Protein AF-A0A1V6FSZ4-F1 (afdb_monomer_lite)

pLDDT: mean 89.41, std 15.89, range [33.16, 98.75]

Foldseek 3Di:
DDPPDDPPPPPPDFDDADLAAEEQLVLLLLCQCQPPDDDPPDADCLLNVSSLVNLCSCLPPVRVHAAEELVCLRLVVLVVREDCDDPHGSSSVSNVSCVVCVVVDPPLSHFYWADDPLATPQQDDFPQCPPPDSSCRRRNSQQSRSDPVAGHEYEDEAQLVVVSCQVVCVVSRHHYDYSRVVNSPVVNCVVCVCSVVVVD

Structure (mmCIF, N/CA/C/O backbone):
data_AF-A0A1V6FSZ4-F1
#
_entry.id   AF-A0A1V6FSZ4-F1
#
loop_
_atom_site.group_PDB
_atom_site.id
_atom_site.type_symbol
_atom_site.label_atom_id
_atom_site.label_alt_id
_atom_site.label_comp_id
_atom_site.label_asym_id
_atom_site.label_entity_id
_atom_site.label_seq_id
_atom_site.pdbx_PDB_ins_code
_atom_site.Cartn_x
_atom_site.Cartn_y
_atom_site.Cartn_z
_atom_site.occupancy
_atom_site.B_iso_or_equiv
_atom_site.auth_seq_id
_atom_site.auth_comp_id
_atom_site.auth_asym_id
_atom_site.auth_atom_id
_atom_site.pdbx_PDB_model_num
ATOM 1 N N . MET A 1 1 ? 5.497 -31.155 -42.267 1.00 40.25 1 MET A N 1
ATOM 2 C CA . MET A 1 1 ? 5.547 -29.765 -41.754 1.00 40.25 1 MET A CA 1
ATOM 3 C C . MET A 1 1 ? 4.714 -29.666 -40.481 1.00 40.25 1 MET A C 1
ATOM 5 O O . MET A 1 1 ? 3.496 -29.589 -40.561 1.00 40.25 1 MET A O 1
ATOM 9 N N . LYS A 1 2 ? 5.342 -29.738 -39.302 1.00 36.97 2 LYS A N 1
ATOM 10 C CA . LYS A 1 2 ? 4.656 -29.518 -38.019 1.00 36.97 2 LYS A CA 1
ATOM 11 C C . LYS A 1 2 ? 4.624 -28.010 -37.760 1.00 36.97 2 LYS A C 1
ATOM 13 O O . LYS A 1 2 ? 5.666 -27.411 -37.520 1.00 36.97 2 LYS A O 1
ATOM 18 N N . ARG A 1 3 ? 3.448 -27.386 -37.867 1.00 38.88 3 ARG A N 1
ATOM 19 C CA . ARG A 1 3 ? 3.240 -26.007 -37.408 1.00 38.88 3 ARG A CA 1
ATOM 20 C C . ARG A 1 3 ? 3.209 -26.029 -35.880 1.00 38.88 3 ARG A C 1
ATOM 22 O O . ARG A 1 3 ? 2.238 -26.508 -35.300 1.00 38.88 3 ARG A O 1
ATOM 29 N N . SER A 1 4 ? 4.272 -25.538 -35.244 1.00 37.91 4 SER A N 1
ATOM 30 C CA . SER A 1 4 ? 4.249 -25.192 -33.821 1.00 37.91 4 SER A CA 1
ATOM 31 C C . SER A 1 4 ? 3.140 -24.174 -33.586 1.00 37.91 4 SER A C 1
ATOM 33 O O . SER A 1 4 ? 3.166 -23.078 -34.150 1.00 37.91 4 SER A O 1
ATOM 35 N N . LYS A 1 5 ? 2.158 -24.539 -32.759 1.00 41.38 5 LYS A N 1
ATOM 36 C CA . LYS A 1 5 ? 1.226 -23.579 -32.174 1.00 41.38 5 LYS A CA 1
ATOM 37 C C . LYS A 1 5 ? 2.053 -22.647 -31.290 1.00 41.38 5 LYS A C 1
ATOM 39 O O . LYS A 1 5 ? 2.579 -23.073 -30.268 1.00 41.38 5 LYS A O 1
ATOM 44 N N . LYS A 1 6 ? 2.204 -21.393 -31.721 1.00 39.38 6 LYS A N 1
ATOM 45 C CA . LYS A 1 6 ? 2.629 -20.289 -30.857 1.00 39.38 6 LYS A CA 1
ATOM 46 C C . LYS A 1 6 ? 1.681 -20.291 -29.656 1.00 39.38 6 LYS A C 1
ATOM 48 O O . LYS A 1 6 ? 0.475 -20.139 -29.847 1.00 39.38 6 LYS A O 1
ATOM 53 N N . ALA A 1 7 ? 2.212 -20.506 -28.456 1.00 37.00 7 ALA A N 1
ATOM 54 C CA . ALA A 1 7 ? 1.502 -20.154 -27.239 1.00 37.00 7 ALA A CA 1
ATOM 55 C C . ALA A 1 7 ? 1.214 -18.652 -27.333 1.00 37.00 7 ALA A C 1
ATOM 57 O O . ALA A 1 7 ? 2.135 -17.841 -27.445 1.00 37.00 7 ALA A O 1
ATOM 58 N N . SER A 1 8 ? -0.065 -18.303 -27.422 1.00 34.94 8 SER A N 1
ATOM 59 C CA . SER A 1 8 ? -0.501 -16.921 -27.303 1.00 34.94 8 SER A CA 1
ATOM 60 C C . SER A 1 8 ? -0.183 -16.507 -25.875 1.00 34.94 8 SER A C 1
ATOM 62 O O . SER A 1 8 ? -0.772 -17.055 -24.947 1.00 34.94 8 SER A O 1
ATOM 64 N N . ALA A 1 9 ? 0.780 -15.602 -25.700 1.00 43.84 9 ALA A N 1
ATOM 65 C CA . ALA A 1 9 ? 0.941 -14.887 -24.447 1.00 43.84 9 ALA A CA 1
ATOM 66 C C . ALA A 1 9 ? -0.401 -14.202 -24.176 1.00 43.84 9 ALA A C 1
ATOM 68 O O . ALA A 1 9 ? -0.821 -13.328 -24.935 1.00 43.84 9 ALA A O 1
ATOM 69 N N . ASN A 1 10 ? -1.128 -14.695 -23.178 1.00 40.56 10 ASN A N 1
ATOM 70 C CA . ASN A 1 10 ? -2.306 -14.012 -22.684 1.00 40.56 10 ASN A CA 1
ATOM 71 C C . ASN A 1 10 ? -1.777 -12.695 -22.114 1.00 40.56 10 ASN A C 1
ATOM 73 O O . ASN A 1 10 ? -0.985 -12.714 -21.177 1.00 40.56 10 ASN A O 1
ATOM 77 N N . ALA A 1 11 ? -2.112 -11.568 -22.737 1.00 45.47 11 ALA A N 1
ATOM 78 C CA . ALA A 1 11 ? -1.800 -10.275 -22.156 1.00 45.47 11 ALA A CA 1
ATOM 79 C C . ALA A 1 11 ? -2.530 -10.212 -20.811 1.00 45.47 11 ALA A C 1
ATOM 81 O O . ALA A 1 11 ? -3.759 -10.294 -20.781 1.00 45.47 11 ALA A O 1
ATOM 82 N N . CYS A 1 12 ? -1.784 -10.143 -19.708 1.00 49.97 12 CYS A N 1
ATOM 83 C CA . CYS A 1 12 ? -2.354 -9.891 -18.393 1.00 49.97 12 CYS A CA 1
ATOM 84 C C . CYS A 1 12 ? -3.187 -8.615 -18.487 1.00 49.97 12 CYS A C 1
ATOM 86 O O . CYS A 1 12 ? -2.657 -7.557 -18.824 1.00 49.97 12 CYS A O 1
ATOM 88 N N . ALA A 1 13 ? -4.496 -8.723 -18.260 1.00 60.97 13 ALA A N 1
ATOM 89 C CA . ALA A 1 13 ? -5.326 -7.541 -18.115 1.00 60.97 13 ALA A CA 1
ATOM 90 C C . ALA A 1 13 ? -4.790 -6.735 -16.925 1.00 60.97 13 ALA A C 1
ATOM 92 O O . ALA A 1 13 ? -4.494 -7.317 -15.877 1.00 60.97 13 ALA A O 1
ATOM 93 N N . ASP A 1 14 ? -4.646 -5.421 -17.095 1.00 69.00 14 ASP A N 1
ATOM 94 C CA . ASP A 1 14 ? -4.243 -4.543 -15.999 1.00 69.00 14 ASP A CA 1
ATOM 95 C C . ASP A 1 14 ? -5.202 -4.733 -14.807 1.00 69.00 14 ASP A C 1
ATOM 97 O O . ASP A 1 14 ? -6.420 -4.843 -15.010 1.00 69.00 14 ASP A O 1
ATOM 101 N N . PRO A 1 15 ? -4.694 -4.795 -13.561 1.00 79.81 15 PRO A N 1
ATOM 102 C CA . PRO A 1 15 ? -5.545 -4.980 -12.395 1.00 79.81 15 PRO A CA 1
ATOM 103 C C . PRO A 1 15 ? -6.520 -3.808 -12.257 1.00 79.81 15 PRO A C 1
ATOM 105 O O . PRO A 1 15 ? -6.158 -2.646 -12.454 1.00 79.81 15 PRO A O 1
ATOM 108 N N . VAL A 1 16 ? -7.763 -4.103 -11.872 1.00 90.56 16 VAL A N 1
ATOM 109 C CA . VAL A 1 16 ? -8.742 -3.059 -11.553 1.00 90.56 16 VAL A CA 1
ATOM 110 C C . VAL A 1 16 ? -8.289 -2.341 -10.284 1.00 90.56 16 VAL A C 1
ATOM 112 O O . VAL A 1 16 ? -8.198 -2.944 -9.216 1.00 90.56 16 VAL A O 1
ATOM 115 N N . LEU A 1 17 ? -7.998 -1.046 -10.402 1.00 96.44 17 LEU A N 1
ATOM 116 C CA . LEU A 1 17 ? -7.504 -0.243 -9.289 1.00 96.44 17 LEU A CA 1
ATOM 117 C C . LEU A 1 17 ? -8.664 0.352 -8.469 1.00 96.44 17 LEU A C 1
ATOM 119 O O . LEU A 1 17 ? -9.601 0.914 -9.042 1.00 96.44 17 LEU A O 1
ATOM 123 N N . PRO A 1 18 ? -8.606 0.285 -7.129 1.00 96.31 18 PRO A N 1
ATOM 124 C CA . PRO A 1 18 ? -9.656 0.779 -6.244 1.00 96.31 18 PRO A CA 1
ATOM 125 C C . PRO A 1 18 ? -9.638 2.309 -6.133 1.00 96.31 18 PRO A C 1
ATOM 127 O O . PRO A 1 18 ? -8.605 2.954 -6.305 1.00 96.31 18 PRO A O 1
ATOM 130 N N . ASP A 1 19 ? -10.771 2.913 -5.767 1.00 95.69 19 ASP A N 1
ATOM 131 C CA . ASP A 1 1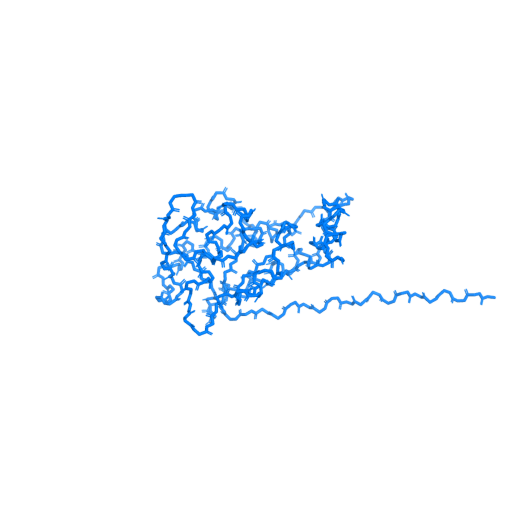9 ? -10.850 4.368 -5.560 1.00 95.69 19 ASP A CA 1
ATOM 132 C C . ASP A 1 19 ? -10.130 4.861 -4.297 1.00 95.69 19 ASP A C 1
ATOM 134 O O . ASP A 1 19 ? -9.767 6.041 -4.196 1.00 95.69 19 ASP A O 1
ATOM 138 N N . LYS A 1 20 ? -9.981 3.972 -3.310 1.00 97.12 20 LYS A N 1
ATOM 139 C CA . LYS A 1 20 ? -9.315 4.207 -2.028 1.00 97.12 20 LYS A CA 1
ATOM 140 C C . LYS A 1 20 ? -8.505 2.974 -1.659 1.00 97.12 20 LYS A C 1
ATOM 142 O O . LYS A 1 20 ? -9.060 1.875 -1.633 1.00 97.12 20 LYS A O 1
ATOM 147 N N . CYS A 1 21 ? -7.222 3.151 -1.379 1.00 98.44 21 CYS A N 1
ATOM 148 C CA . CYS A 1 21 ? -6.327 2.051 -1.040 1.00 98.44 21 CYS A CA 1
ATOM 149 C C . CYS A 1 21 ? -5.109 2.502 -0.247 1.00 98.44 21 CYS A C 1
ATOM 151 O O . CYS A 1 21 ? -4.703 3.667 -0.265 1.00 98.44 21 CYS A O 1
ATOM 153 N N . LEU A 1 22 ? -4.489 1.519 0.389 1.00 98.75 22 LEU A N 1
ATOM 154 C CA . LEU A 1 22 ? -3.110 1.601 0.835 1.00 98.75 22 LEU A CA 1
ATOM 155 C C . LEU A 1 22 ? -2.173 1.300 -0.330 1.00 98.75 22 LEU A C 1
ATOM 157 O O . LEU A 1 22 ? -2.501 0.523 -1.228 1.00 98.75 22 LEU A O 1
ATOM 161 N N . VAL A 1 23 ? -0.989 1.895 -0.290 1.00 98.75 23 VAL A N 1
ATOM 162 C CA . VAL A 1 23 ? 0.069 1.655 -1.270 1.00 98.75 23 VAL A CA 1
ATOM 163 C C . VAL A 1 23 ? 1.285 1.146 -0.513 1.00 98.75 23 VAL A C 1
ATOM 165 O O . VAL A 1 23 ? 1.882 1.895 0.258 1.00 98.75 23 VAL A O 1
ATOM 168 N N . ASP A 1 24 ? 1.655 -0.116 -0.700 1.00 98.62 24 ASP A N 1
ATOM 169 C CA . ASP A 1 24 ? 2.894 -0.620 -0.114 1.00 98.62 24 ASP A CA 1
ATOM 170 C C . ASP A 1 24 ? 4.103 0.144 -0.676 1.00 98.62 24 ASP A C 1
ATOM 172 O O . ASP A 1 24 ? 4.109 0.574 -1.833 1.00 98.62 24 ASP A O 1
ATOM 176 N N . THR A 1 25 ? 5.149 0.312 0.132 1.00 98.31 25 THR A N 1
ATOM 177 C CA . THR A 1 25 ? 6.329 1.106 -0.232 1.00 98.31 25 THR A CA 1
ATOM 178 C C . THR A 1 25 ? 7.054 0.574 -1.475 1.00 98.31 25 THR A C 1
ATOM 180 O O . THR A 1 25 ? 7.658 1.362 -2.211 1.00 98.31 25 THR A O 1
ATOM 183 N N . ASN A 1 26 ? 6.982 -0.728 -1.779 1.00 97.50 26 ASN A N 1
ATOM 184 C CA . ASN A 1 26 ? 7.592 -1.243 -3.007 1.00 97.50 26 ASN A CA 1
ATOM 185 C C . ASN A 1 26 ? 6.920 -0.708 -4.285 1.00 97.50 26 ASN A C 1
ATOM 187 O O . ASN A 1 26 ? 7.601 -0.604 -5.299 1.00 97.50 26 ASN A O 1
ATOM 191 N N . VAL A 1 27 ? 5.656 -0.280 -4.261 1.00 98.25 27 VAL A N 1
ATOM 192 C CA . VAL A 1 27 ? 4.975 0.256 -5.451 1.00 98.25 27 VAL A CA 1
ATOM 193 C C . VAL A 1 27 ? 5.655 1.535 -5.971 1.00 98.25 27 VAL A C 1
ATOM 195 O O . VAL A 1 27 ? 6.133 1.529 -7.111 1.00 98.25 27 VAL A O 1
ATOM 198 N N . PRO A 1 28 ? 5.796 2.623 -5.183 1.00 98.06 28 PRO A N 1
ATOM 199 C CA . PRO A 1 28 ? 6.498 3.818 -5.645 1.00 98.06 28 PRO A CA 1
ATOM 200 C C . PRO A 1 28 ? 7.996 3.571 -5.890 1.00 98.06 28 PRO A C 1
ATOM 202 O O . PRO A 1 28 ? 8.549 4.135 -6.835 1.00 98.06 28 PRO A O 1
ATOM 205 N N . ILE A 1 29 ? 8.663 2.695 -5.121 1.00 96.62 29 ILE A N 1
ATOM 206 C CA . ILE A 1 29 ? 10.070 2.328 -5.391 1.00 96.62 29 ILE A CA 1
ATOM 207 C C . ILE A 1 29 ? 10.213 1.748 -6.800 1.00 96.62 29 ILE A C 1
ATOM 209 O O . ILE A 1 29 ? 11.154 2.078 -7.523 1.00 96.62 29 ILE A O 1
ATOM 213 N N . ILE A 1 30 ? 9.297 0.863 -7.188 1.00 95.75 30 ILE A N 1
ATOM 214 C CA . ILE A 1 30 ? 9.333 0.210 -8.491 1.00 95.75 30 ILE A CA 1
ATOM 215 C C . ILE A 1 30 ? 8.978 1.205 -9.595 1.00 95.75 30 ILE A C 1
ATOM 217 O O . ILE A 1 30 ? 9.682 1.232 -10.603 1.00 95.75 30 ILE A O 1
ATOM 221 N N . ALA A 1 31 ? 7.995 2.083 -9.374 1.00 95.88 31 ALA A N 1
ATOM 222 C CA . ALA A 1 31 ? 7.617 3.143 -10.314 1.00 95.88 31 ALA A CA 1
ATOM 223 C C . ALA A 1 31 ? 8.779 4.099 -10.665 1.00 95.88 31 ALA A C 1
ATOM 225 O O . ALA A 1 31 ? 8.830 4.637 -11.770 1.00 95.88 31 ALA A O 1
ATOM 226 N N . ASN A 1 32 ? 9.752 4.284 -9.765 1.00 95.25 32 ASN A N 1
ATOM 227 C CA . ASN A 1 32 ? 10.955 5.085 -10.031 1.00 95.25 32 ASN A CA 1
ATOM 228 C C . ASN A 1 32 ? 11.942 4.442 -11.020 1.00 95.25 32 ASN A C 1
ATOM 230 O O . ASN A 1 32 ? 12.880 5.100 -11.463 1.00 95.25 32 ASN A O 1
ATOM 234 N N . GLN A 1 33 ? 11.771 3.170 -11.380 1.00 91.06 33 GLN A N 1
ATOM 235 C CA . GLN A 1 33 ? 12.741 2.444 -12.207 1.00 91.06 33 GLN A CA 1
ATOM 236 C C . GLN A 1 33 ? 12.440 2.510 -13.711 1.00 91.06 33 GLN A C 1
ATOM 238 O O . GLN A 1 33 ? 13.046 1.766 -14.473 1.00 91.06 33 GLN A O 1
ATOM 243 N N . ALA A 1 34 ? 11.546 3.403 -14.147 1.00 84.50 34 ALA A N 1
ATOM 244 C CA . ALA A 1 34 ? 11.146 3.560 -15.550 1.00 84.50 34 ALA A CA 1
ATOM 245 C C . ALA A 1 34 ? 12.324 3.787 -16.518 1.00 84.50 34 ALA A C 1
ATOM 247 O O . ALA A 1 34 ? 12.276 3.355 -17.663 1.00 84.50 34 ALA A O 1
ATOM 248 N N . SER A 1 35 ? 13.381 4.457 -16.051 1.00 80.62 35 SER A N 1
ATOM 249 C CA . SER A 1 35 ? 14.561 4.799 -16.858 1.00 80.62 35 SER A CA 1
ATOM 250 C C . SER A 1 35 ? 15.714 3.798 -16.715 1.00 80.62 35 SER A C 1
ATOM 252 O O . SER A 1 35 ? 16.812 4.052 -17.208 1.00 80.62 35 SER A O 1
ATOM 254 N N . ARG A 1 36 ? 15.517 2.693 -15.985 1.00 80.31 36 ARG A N 1
ATOM 255 C CA . ARG A 1 36 ? 16.564 1.695 -15.748 1.00 80.31 36 ARG A CA 1
ATOM 256 C C . ARG A 1 36 ? 16.658 0.742 -16.940 1.00 80.31 36 ARG A C 1
ATOM 258 O O . ARG A 1 36 ? 15.648 0.222 -17.391 1.00 80.31 36 ARG A O 1
ATOM 265 N N . THR A 1 37 ? 17.877 0.442 -17.382 1.00 78.94 37 THR A N 1
ATOM 266 C CA . THR A 1 37 ? 18.128 -0.630 -18.355 1.00 78.94 37 THR A CA 1
ATOM 267 C C . THR A 1 37 ? 17.853 -1.999 -17.715 1.00 78.94 37 THR A C 1
ATOM 269 O O . THR A 1 37 ? 18.498 -2.310 -16.703 1.00 78.94 37 THR A O 1
ATOM 272 N N . PRO A 1 38 ? 16.939 -2.820 -18.267 1.00 78.50 38 PRO A N 1
ATOM 273 C CA . PRO A 1 38 ? 16.644 -4.147 -17.731 1.00 78.50 38 PRO A CA 1
ATOM 274 C C . PRO A 1 38 ? 17.864 -5.071 -17.779 1.00 78.50 38 PRO A C 1
ATOM 276 O O . PRO A 1 38 ? 18.607 -5.086 -18.762 1.00 78.50 38 PRO A O 1
ATOM 279 N N . GLN A 1 39 ? 18.060 -5.858 -16.723 1.00 78.25 39 GLN A N 1
ATOM 280 C CA . GLN A 1 39 ? 19.079 -6.906 -16.639 1.00 78.25 39 GLN A CA 1
ATOM 281 C C . GLN A 1 39 ? 18.438 -8.302 -16.701 1.00 78.25 39 GLN A C 1
ATOM 283 O O . GLN A 1 39 ? 17.271 -8.466 -16.334 1.00 78.25 39 GLN A O 1
ATOM 288 N N . PRO A 1 40 ? 19.173 -9.347 -17.125 1.00 73.88 40 PRO A N 1
ATOM 289 C CA . PRO A 1 40 ? 18.673 -10.717 -17.075 1.00 73.88 40 PRO A CA 1
ATOM 290 C C . PRO A 1 40 ? 18.205 -11.104 -15.665 1.00 73.88 40 PRO A C 1
ATOM 292 O O . PRO A 1 40 ? 18.943 -10.956 -14.694 1.00 73.88 40 PRO A O 1
ATOM 295 N N . GLY A 1 41 ? 16.975 -11.610 -15.555 1.00 72.88 41 GLY A N 1
ATOM 296 C CA . GLY A 1 41 ? 16.366 -11.977 -14.272 1.00 72.88 41 GLY A CA 1
ATOM 297 C C . GLY A 1 41 ? 15.686 -10.826 -13.523 1.00 72.88 41 GLY A C 1
ATOM 298 O O . GLY A 1 41 ? 15.078 -11.084 -12.478 1.00 72.88 41 GLY A O 1
ATOM 299 N N . ASP A 1 42 ? 15.729 -9.597 -14.054 1.00 79.06 42 ASP A N 1
ATOM 300 C CA . ASP A 1 42 ? 14.900 -8.501 -13.556 1.00 79.06 42 ASP A CA 1
ATOM 301 C C . ASP A 1 42 ? 13.406 -8.827 -13.726 1.00 79.06 42 ASP A C 1
ATOM 303 O O . ASP A 1 42 ? 12.976 -9.721 -14.467 1.00 79.06 42 ASP A O 1
ATOM 307 N N . ARG A 1 43 ? 12.588 -8.085 -12.985 1.00 86.44 43 ARG A N 1
ATOM 308 C CA . ARG A 1 43 ? 11.140 -8.096 -13.180 1.00 86.44 43 ARG A CA 1
ATOM 309 C C . ARG A 1 43 ? 10.767 -7.548 -14.570 1.00 86.44 43 ARG A C 1
ATOM 311 O O . ARG A 1 43 ? 11.509 -6.719 -15.091 1.00 86.44 43 ARG A O 1
ATOM 318 N N . PRO A 1 44 ? 9.610 -7.941 -15.125 1.00 87.38 44 PRO A N 1
ATOM 319 C CA . PRO A 1 44 ? 9.139 -7.428 -16.411 1.00 87.38 44 PRO A CA 1
ATOM 320 C C . PRO A 1 44 ? 8.908 -5.907 -16.406 1.00 87.38 44 PRO A C 1
ATOM 322 O O . PRO A 1 44 ? 8.551 -5.332 -15.375 1.00 87.38 44 PRO A O 1
ATOM 325 N N . ASP A 1 45 ? 9.037 -5.248 -17.557 1.00 89.19 45 ASP A N 1
ATOM 326 C CA . ASP A 1 45 ? 8.757 -3.808 -17.704 1.00 89.19 45 ASP A CA 1
ATOM 327 C C . ASP A 1 45 ? 7.266 -3.483 -17.536 1.00 89.19 45 ASP A C 1
ATOM 329 O O . ASP A 1 45 ? 6.878 -2.346 -17.270 1.00 89.19 45 ASP A O 1
ATOM 333 N N . GLU A 1 46 ? 6.401 -4.483 -17.651 1.00 89.94 46 GLU A N 1
ATOM 334 C CA . GLU A 1 46 ? 4.978 -4.388 -17.350 1.00 89.94 46 GLU A CA 1
ATOM 335 C C . GLU A 1 46 ? 4.760 -4.087 -15.861 1.00 89.94 46 GLU A C 1
ATOM 337 O O . GLU A 1 46 ? 3.892 -3.287 -15.521 1.00 89.94 46 GLU A O 1
ATOM 342 N N . CYS A 1 47 ? 5.623 -4.602 -14.975 1.00 92.00 47 CYS A N 1
ATOM 343 C CA . CYS A 1 47 ? 5.604 -4.271 -13.548 1.00 92.00 47 CYS A CA 1
ATOM 344 C C . CYS A 1 47 ? 5.937 -2.808 -13.269 1.00 92.00 47 CYS A C 1
ATOM 346 O O . CYS A 1 47 ? 5.245 -2.135 -12.505 1.00 92.00 47 CYS A O 1
ATOM 348 N N . VAL A 1 48 ? 6.998 -2.345 -13.940 1.00 94.00 48 VAL A N 1
ATOM 349 C CA . VAL A 1 48 ? 7.205 -0.962 -14.394 1.00 94.00 48 VAL A CA 1
ATOM 350 C C . VAL A 1 48 ? 5.949 -0.093 -14.435 1.00 94.00 48 VAL A C 1
ATOM 352 O O . VAL A 1 48 ? 5.607 0.703 -13.554 1.00 94.00 48 VAL A O 1
ATOM 355 N N . LYS A 1 49 ? 5.247 -0.326 -15.539 1.00 94.44 49 LYS A N 1
ATOM 356 C CA . LYS A 1 49 ? 4.084 0.416 -16.000 1.00 94.44 49 LYS A CA 1
ATOM 357 C C . LYS A 1 49 ? 2.903 0.269 -15.048 1.00 94.44 49 LYS A C 1
ATOM 359 O O . LYS A 1 49 ? 2.283 1.278 -14.736 1.00 94.44 49 LYS A O 1
ATOM 364 N N . ALA A 1 50 ? 2.638 -0.926 -14.523 1.00 96.19 50 ALA A N 1
ATOM 365 C CA . ALA A 1 50 ? 1.552 -1.151 -13.572 1.00 96.19 50 ALA A CA 1
ATOM 366 C C . ALA A 1 50 ? 1.737 -0.327 -12.286 1.00 96.19 50 ALA A C 1
ATOM 368 O O . ALA A 1 50 ? 0.791 0.304 -11.817 1.00 96.19 50 ALA A O 1
ATOM 369 N N . CYS A 1 51 ? 2.964 -0.246 -11.756 1.00 97.38 51 CYS A N 1
ATOM 370 C CA . CYS A 1 51 ? 3.265 0.596 -10.595 1.00 97.38 51 CYS A CA 1
ATOM 371 C C . CYS A 1 51 ? 3.114 2.089 -10.908 1.00 97.38 51 CYS A C 1
ATOM 373 O O . CYS A 1 51 ? 2.555 2.827 -10.102 1.00 97.38 51 CYS A O 1
ATOM 375 N N . ILE A 1 52 ? 3.566 2.540 -12.083 1.00 96.88 52 ILE A N 1
ATOM 376 C CA . ILE A 1 52 ? 3.369 3.928 -12.534 1.00 96.88 52 ILE A CA 1
ATOM 377 C C . ILE A 1 52 ? 1.874 4.254 -12.624 1.00 96.88 52 ILE A C 1
ATOM 379 O O . ILE A 1 52 ? 1.429 5.239 -12.037 1.00 96.88 52 ILE A O 1
ATOM 383 N N . ASN A 1 53 ? 1.096 3.410 -13.302 1.00 97.12 53 ASN A N 1
ATOM 384 C CA . ASN A 1 53 ? -0.34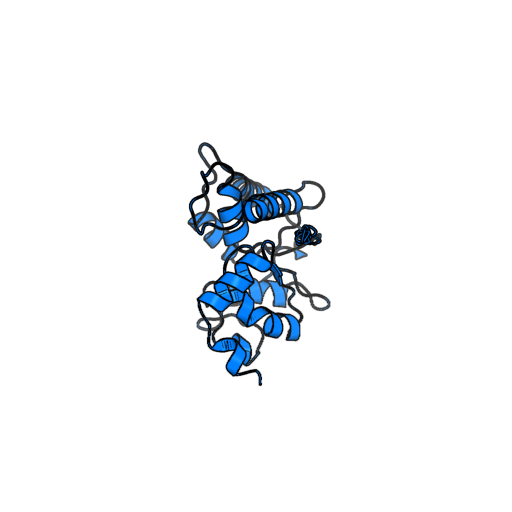2 3.594 -13.483 1.00 97.12 53 ASN A CA 1
ATOM 385 C C . ASN A 1 53 ? -1.077 3.608 -12.138 1.00 97.12 53 ASN A C 1
ATOM 387 O O . ASN A 1 53 ? -1.916 4.477 -11.912 1.00 97.12 53 ASN A O 1
ATOM 391 N N . ALA A 1 54 ? -0.714 2.709 -11.219 1.00 98.06 54 ALA A N 1
ATOM 392 C CA . ALA A 1 54 ? -1.246 2.680 -9.861 1.00 98.06 54 ALA A CA 1
ATOM 393 C C . ALA A 1 54 ? -0.979 3.983 -9.100 1.00 98.06 54 ALA A C 1
ATOM 395 O O . ALA A 1 54 ? -1.894 4.553 -8.507 1.00 98.06 54 ALA A O 1
ATOM 396 N N . ILE A 1 55 ? 0.255 4.490 -9.151 1.00 98.19 55 ILE A N 1
ATOM 397 C CA . ILE A 1 55 ? 0.612 5.751 -8.500 1.00 98.19 55 ILE A CA 1
ATOM 398 C C . ILE A 1 55 ? -0.184 6.918 -9.085 1.00 98.19 55 ILE A C 1
ATOM 400 O O . ILE A 1 55 ? -0.790 7.669 -8.321 1.00 98.19 55 ILE A O 1
ATOM 404 N N . LEU A 1 56 ? -0.227 7.050 -10.415 1.00 97.50 56 LEU A N 1
ATOM 405 C CA . LEU A 1 56 ? -0.972 8.118 -11.090 1.00 97.50 56 LEU A CA 1
ATOM 406 C C . LEU A 1 56 ? -2.472 8.052 -10.775 1.00 97.50 56 LEU A C 1
ATOM 408 O O . LEU A 1 56 ? -3.093 9.080 -10.519 1.00 97.50 56 LEU A O 1
ATOM 412 N N . HIS A 1 57 ? -3.042 6.847 -10.721 1.00 97.62 57 HIS A N 1
ATOM 413 C CA . HIS A 1 57 ? -4.433 6.628 -10.327 1.00 97.62 57 HIS A CA 1
ATOM 414 C C . HIS A 1 57 ? -4.708 7.084 -8.890 1.00 97.62 57 HIS A C 1
ATOM 416 O O . HIS A 1 57 ? -5.729 7.725 -8.637 1.00 97.62 57 HIS A O 1
ATOM 422 N N . VAL A 1 58 ? -3.812 6.778 -7.950 1.00 98.00 58 VAL A N 1
ATOM 423 C CA . VAL A 1 58 ? -3.970 7.124 -6.529 1.00 98.00 58 VAL A CA 1
ATOM 424 C C . VAL A 1 58 ? -3.855 8.631 -6.289 1.00 98.00 58 VAL A C 1
ATOM 426 O O . VAL A 1 58 ? -4.637 9.175 -5.509 1.00 98.00 58 VAL A O 1
ATOM 429 N N . ILE A 1 59 ? -2.913 9.313 -6.944 1.00 97.25 59 ILE A N 1
ATOM 430 C CA . ILE A 1 59 ? -2.663 10.750 -6.716 1.00 97.25 59 ILE A CA 1
ATOM 431 C C . ILE A 1 59 ? -3.525 11.680 -7.570 1.00 97.25 59 ILE A C 1
ATOM 433 O O . ILE A 1 59 ? -3.410 12.899 -7.430 1.00 97.25 59 ILE A O 1
ATOM 437 N N . ASP A 1 60 ? -4.372 11.125 -8.439 1.00 96.38 60 ASP A N 1
ATOM 438 C CA . ASP A 1 60 ? -5.316 11.889 -9.251 1.00 96.38 60 ASP A CA 1
ATOM 439 C C . ASP A 1 60 ? -6.085 12.909 -8.394 1.00 96.38 60 ASP A C 1
ATOM 441 O O . ASP A 1 60 ? -6.592 12.590 -7.315 1.00 96.38 60 ASP A O 1
ATOM 445 N N . GLU A 1 61 ? -6.171 14.152 -8.871 1.00 91.62 61 GLU A N 1
ATOM 446 C CA . GLU A 1 61 ? -6.690 15.273 -8.082 1.00 91.62 61 GLU A CA 1
ATOM 447 C C . GLU A 1 61 ? -8.160 15.110 -7.689 1.00 91.62 61 GLU A C 1
ATOM 449 O O . GLU A 1 61 ? -8.555 15.584 -6.619 1.00 91.62 61 GLU A O 1
ATOM 454 N N . LYS A 1 62 ? -8.959 14.438 -8.528 1.00 91.75 62 LYS A N 1
ATOM 455 C CA . LYS A 1 62 ? -10.381 14.185 -8.267 1.00 91.75 62 LYS A CA 1
ATOM 456 C C . LYS A 1 62 ? -10.557 13.018 -7.307 1.00 91.75 62 LYS A C 1
ATOM 458 O O . LYS A 1 62 ? -11.482 13.029 -6.498 1.00 91.75 62 LYS A O 1
ATOM 463 N N . ARG A 1 63 ? -9.683 12.012 -7.396 1.00 91.75 63 ARG A N 1
ATOM 464 C CA . ARG A 1 63 ? -9.772 10.804 -6.574 1.00 91.75 63 ARG A CA 1
ATOM 465 C C . ARG A 1 63 ? -9.131 10.971 -5.204 1.00 91.75 63 ARG A C 1
ATOM 467 O O . ARG A 1 63 ? -9.765 10.597 -4.220 1.00 91.75 63 ARG A O 1
ATOM 474 N N . ARG A 1 64 ? -7.883 11.444 -5.127 1.00 95.31 64 ARG A N 1
ATOM 475 C CA . ARG A 1 64 ? -7.038 11.451 -3.914 1.00 95.31 64 ARG A CA 1
ATOM 476 C C . ARG A 1 64 ? -7.168 10.133 -3.141 1.00 95.31 64 ARG A C 1
ATOM 478 O O . ARG A 1 64 ? -7.712 10.083 -2.044 1.00 95.31 64 ARG A O 1
ATOM 485 N N . GLY A 1 65 ? -6.782 9.027 -3.767 1.00 97.31 65 GLY A N 1
ATOM 486 C CA . GLY A 1 65 ? -7.109 7.662 -3.338 1.00 97.31 65 GLY A CA 1
ATOM 487 C C . GLY A 1 65 ? -6.317 7.112 -2.148 1.00 97.31 65 GLY A C 1
ATOM 488 O O . GLY A 1 65 ? -6.605 6.007 -1.699 1.00 97.31 65 GLY A O 1
ATOM 489 N N . LEU A 1 66 ? -5.318 7.834 -1.642 1.00 98.56 66 LEU A N 1
ATOM 490 C CA . LEU A 1 66 ? -4.379 7.283 -0.665 1.00 98.56 66 LEU A CA 1
ATOM 491 C C . LEU A 1 66 ? -4.964 7.216 0.752 1.00 98.56 66 LEU A C 1
ATOM 493 O O . LEU A 1 66 ? -5.463 8.214 1.265 1.00 98.56 66 LEU A O 1
ATOM 497 N N . ILE A 1 67 ? -4.838 6.060 1.396 1.00 98.62 67 ILE A N 1
ATOM 498 C CA . ILE A 1 67 ? -5.088 5.864 2.830 1.00 98.62 67 ILE A CA 1
ATOM 499 C C . ILE A 1 67 ? -3.741 5.851 3.564 1.00 98.62 67 ILE A C 1
ATOM 501 O O . ILE A 1 67 ? -2.769 5.287 3.061 1.00 98.62 67 ILE A O 1
ATOM 505 N N . LEU A 1 68 ? -3.681 6.469 4.744 1.00 98.62 68 LEU A N 1
ATOM 506 C CA . LEU A 1 68 ? -2.492 6.554 5.595 1.00 98.62 68 LEU A CA 1
ATOM 507 C C . LEU A 1 68 ? -2.834 6.206 7.044 1.00 98.62 68 LEU A C 1
ATOM 509 O O . LEU A 1 68 ? -3.990 6.281 7.457 1.00 98.62 68 LEU A O 1
ATOM 513 N N . ASP A 1 69 ? -1.815 5.860 7.827 1.00 98.38 69 ASP A N 1
ATOM 514 C CA . ASP A 1 69 ? -1.948 5.752 9.274 1.00 98.38 69 ASP A CA 1
ATOM 515 C C . ASP A 1 69 ? -1.868 7.134 9.943 1.00 98.38 69 ASP A C 1
ATOM 517 O O . ASP A 1 69 ? -1.109 8.010 9.519 1.00 98.38 69 ASP A O 1
ATOM 521 N N . ALA A 1 70 ? -2.617 7.317 11.031 1.00 97.81 70 ALA A N 1
ATOM 522 C CA . ALA A 1 70 ? -2.620 8.560 11.801 1.00 97.81 70 ALA A CA 1
ATOM 523 C C . ALA A 1 70 ? -1.282 8.837 12.514 1.00 97.81 70 ALA A C 1
ATOM 525 O O . ALA A 1 70 ? -0.964 9.990 12.802 1.00 97.81 70 ALA A O 1
ATOM 526 N N . ASN A 1 71 ? -0.479 7.798 12.769 1.00 96.38 71 ASN A N 1
ATOM 527 C CA . ASN A 1 71 ? 0.798 7.907 13.480 1.00 96.38 71 ASN A CA 1
ATOM 528 C C . ASN A 1 71 ? 1.961 8.335 12.559 1.00 96.38 71 ASN A C 1
ATOM 530 O O . ASN A 1 71 ? 3.061 8.625 13.036 1.00 96.38 71 ASN A O 1
ATOM 534 N N . GLY A 1 72 ? 1.736 8.387 11.242 1.00 97.69 72 GLY A N 1
ATOM 535 C CA . GLY A 1 72 ? 2.726 8.755 10.232 1.00 97.69 72 GLY A CA 1
ATOM 536 C C . GLY A 1 72 ? 3.816 7.706 9.977 1.00 97.69 72 GLY A C 1
ATOM 537 O O . GLY A 1 72 ? 4.861 8.045 9.414 1.00 97.69 72 GLY A O 1
ATOM 538 N N . GLU A 1 73 ? 3.621 6.449 10.374 1.00 98.38 73 GLU A N 1
ATOM 539 C CA . GLU A 1 73 ? 4.585 5.357 10.201 1.00 98.38 73 GLU A CA 1
ATOM 540 C C . GLU A 1 73 ? 4.764 4.952 8.735 1.00 98.38 73 GLU A C 1
ATOM 542 O O . GLU A 1 73 ? 5.896 4.739 8.291 1.00 98.38 73 GLU A O 1
ATOM 547 N N . ILE A 1 74 ? 3.681 4.913 7.956 1.00 98.56 74 ILE A N 1
ATOM 548 C CA . ILE A 1 74 ? 3.720 4.656 6.512 1.00 98.56 74 ILE A CA 1
ATOM 549 C C . ILE A 1 74 ? 4.453 5.800 5.805 1.00 98.56 74 ILE A C 1
ATOM 551 O O . ILE A 1 74 ? 5.384 5.568 5.035 1.00 98.56 74 ILE A O 1
ATOM 555 N N . LEU A 1 75 ? 4.123 7.056 6.126 1.00 98.38 75 LEU A N 1
ATOM 556 C CA . LEU A 1 75 ? 4.824 8.204 5.544 1.00 98.38 75 LEU A CA 1
ATOM 557 C C . LEU A 1 75 ? 6.311 8.230 5.930 1.00 98.38 75 LEU A C 1
ATOM 559 O O . LEU A 1 75 ? 7.165 8.594 5.117 1.00 98.38 75 LEU A O 1
ATOM 563 N N . LYS A 1 76 ? 6.649 7.852 7.166 1.00 98.38 76 LYS A N 1
ATOM 564 C CA . LYS A 1 76 ? 8.044 7.714 7.601 1.00 98.38 76 LYS A CA 1
ATOM 565 C C . LYS A 1 76 ? 8.783 6.677 6.756 1.00 98.38 76 LYS A C 1
ATOM 567 O O . LYS A 1 76 ? 9.930 6.918 6.379 1.00 98.38 76 LYS A O 1
ATOM 572 N N . GLU A 1 77 ? 8.139 5.563 6.424 1.00 98.38 77 GLU A N 1
ATOM 573 C CA . GLU A 1 77 ? 8.714 4.564 5.528 1.00 98.38 77 GLU A CA 1
ATOM 574 C C . GLU A 1 77 ? 8.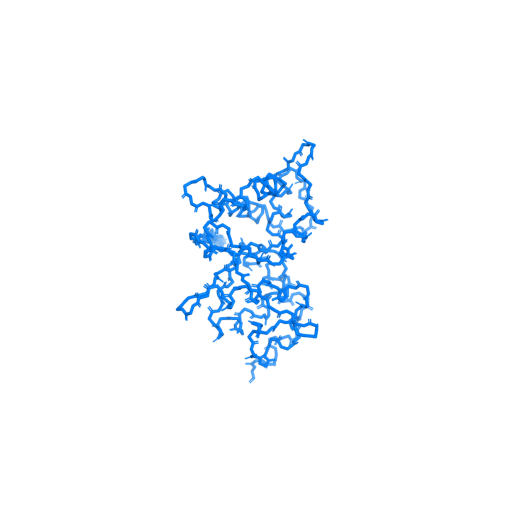892 5.090 4.100 1.00 98.38 77 GLU A C 1
ATOM 576 O O . GLU A 1 77 ? 9.965 4.907 3.520 1.00 98.38 77 GLU A O 1
ATOM 581 N N . TYR A 1 78 ? 7.918 5.821 3.556 1.00 98.31 78 TYR A N 1
ATOM 582 C CA . TYR A 1 78 ? 8.070 6.457 2.246 1.00 98.31 78 TYR A CA 1
ATOM 583 C C . TYR A 1 78 ? 9.256 7.424 2.219 1.00 98.31 78 TYR A C 1
ATOM 585 O O . TYR A 1 78 ? 10.097 7.341 1.328 1.00 98.31 78 TYR A O 1
ATOM 593 N N . ARG A 1 79 ? 9.389 8.293 3.231 1.00 97.69 79 ARG A N 1
ATOM 594 C CA . ARG A 1 79 ? 10.521 9.234 3.352 1.00 97.69 79 ARG A CA 1
ATOM 595 C C . ARG A 1 79 ? 11.879 8.538 3.447 1.00 97.69 79 ARG A C 1
ATOM 597 O O . ARG A 1 79 ? 12.878 9.111 3.030 1.00 97.69 79 ARG A O 1
ATOM 604 N N . LYS A 1 80 ? 11.930 7.331 4.015 1.00 97.38 80 LYS A N 1
ATOM 605 C CA . LYS A 1 80 ? 13.165 6.541 4.111 1.00 97.38 80 LYS A CA 1
ATOM 606 C C . LYS A 1 80 ? 13.595 5.981 2.752 1.00 97.38 80 LYS A C 1
ATOM 608 O O . LYS A 1 80 ? 14.790 5.821 2.521 1.00 97.38 80 LYS A O 1
ATOM 613 N N . ASN A 1 81 ? 12.638 5.660 1.883 1.00 96.56 81 ASN A N 1
ATOM 614 C CA . ASN A 1 81 ? 12.890 4.904 0.655 1.00 96.56 81 ASN A CA 1
ATOM 615 C C . ASN A 1 81 ? 12.817 5.737 -0.636 1.00 96.56 81 ASN A C 1
ATOM 617 O O . ASN A 1 81 ? 13.313 5.292 -1.669 1.00 96.56 81 ASN A O 1
ATOM 621 N N . LEU A 1 82 ? 12.208 6.922 -0.594 1.00 96.44 82 LEU A N 1
ATOM 622 C CA . LEU A 1 82 ? 11.964 7.785 -1.753 1.00 96.44 82 LEU A CA 1
ATOM 623 C C . LEU A 1 82 ? 12.591 9.168 -1.542 1.00 96.44 82 LEU A C 1
ATOM 625 O O . LEU A 1 82 ? 12.851 9.580 -0.409 1.00 96.44 82 LEU A O 1
ATOM 629 N N . LYS A 1 83 ? 12.821 9.910 -2.630 1.00 92.88 83 LYS A N 1
ATOM 630 C CA . LYS A 1 83 ? 13.458 11.235 -2.600 1.00 92.88 83 LYS A CA 1
ATOM 631 C C . LYS A 1 83 ? 12.551 12.284 -3.231 1.00 92.88 83 LYS A C 1
ATOM 633 O O . LYS A 1 83 ? 12.321 12.269 -4.426 1.00 92.88 83 LYS A O 1
ATOM 638 N N . SER A 1 84 ? 12.087 13.268 -2.466 1.00 85.62 84 SER A N 1
ATOM 639 C CA . SER A 1 84 ? 11.173 14.305 -2.979 1.00 85.62 84 SER A CA 1
ATOM 640 C C . SER A 1 84 ? 11.860 15.488 -3.692 1.00 85.62 84 SER A C 1
ATOM 642 O O . SER A 1 84 ? 11.205 16.495 -3.967 1.00 85.62 84 SER A O 1
ATOM 644 N N . SER A 1 85 ? 13.168 15.416 -3.959 1.00 83.31 85 SER A N 1
ATOM 645 C CA . SER A 1 85 ? 13.977 16.486 -4.567 1.00 83.31 85 SER A CA 1
ATOM 646 C C . SER A 1 85 ? 14.918 15.949 -5.657 1.00 83.31 85 SER A C 1
ATOM 648 O O . SER A 1 85 ? 15.208 14.756 -5.702 1.00 83.31 85 SER A O 1
ATOM 650 N N . GLY A 1 86 ? 15.409 16.832 -6.538 1.00 82.31 86 GLY A N 1
ATOM 651 C CA . GLY A 1 86 ? 16.316 16.484 -7.642 1.00 82.31 86 GLY A CA 1
ATOM 652 C C . GLY A 1 86 ? 15.594 16.311 -8.982 1.00 82.31 86 GLY A C 1
ATOM 653 O O . GLY A 1 86 ? 14.756 17.140 -9.331 1.00 82.31 86 GLY A O 1
ATOM 654 N N . GLN A 1 87 ? 15.927 15.249 -9.724 1.00 76.31 87 GLN A N 1
ATOM 655 C CA . GLN A 1 87 ? 15.192 14.786 -10.911 1.00 76.31 87 GLN A CA 1
ATOM 656 C C . GLN A 1 87 ? 14.317 13.578 -10.518 1.00 76.31 87 GLN A C 1
ATOM 658 O O . GLN A 1 87 ? 14.749 12.439 -10.694 1.00 76.31 87 GLN A O 1
ATOM 663 N N . PRO A 1 88 ? 13.143 13.809 -9.895 1.00 81.25 88 PRO A N 1
ATOM 664 C CA . PRO A 1 88 ? 12.340 12.745 -9.302 1.00 81.25 88 PRO A CA 1
ATOM 665 C C . PRO A 1 88 ? 11.717 11.831 -10.362 1.00 81.25 88 PRO A C 1
ATOM 667 O O . PRO A 1 88 ? 11.215 12.306 -11.383 1.00 81.25 88 PRO A O 1
ATOM 670 N N . GLY A 1 89 ? 11.696 10.526 -10.081 1.00 93.25 89 GLY A N 1
ATOM 671 C CA . GLY A 1 89 ? 10.839 9.574 -10.791 1.00 93.25 89 GLY A CA 1
ATOM 672 C C . GLY A 1 89 ? 9.369 9.665 -10.350 1.00 93.25 89 GLY A C 1
ATOM 673 O O . GLY A 1 89 ? 8.985 10.510 -9.538 1.00 93.25 89 GLY A O 1
ATOM 674 N N . VAL A 1 90 ? 8.516 8.775 -10.866 1.00 96.31 90 VAL A N 1
ATOM 675 C CA . VAL A 1 90 ? 7.071 8.775 -10.556 1.00 96.31 90 VAL A CA 1
ATOM 676 C C . VAL A 1 90 ? 6.787 8.494 -9.072 1.00 96.31 90 VAL A C 1
ATOM 678 O O . VAL A 1 90 ? 5.934 9.145 -8.472 1.00 96.31 90 VAL A O 1
ATOM 681 N N . GLY A 1 91 ? 7.512 7.566 -8.447 1.00 97.00 91 GLY A N 1
ATOM 682 C CA . GLY A 1 91 ? 7.388 7.286 -7.012 1.00 97.00 91 GLY A CA 1
ATOM 683 C C . GLY A 1 91 ? 7.898 8.423 -6.123 1.00 97.00 91 GLY A C 1
ATOM 684 O O . GLY A 1 91 ? 7.334 8.711 -5.070 1.00 97.00 91 GLY A O 1
ATOM 685 N N . ASP A 1 92 ? 8.926 9.134 -6.567 1.00 97.00 92 ASP A N 1
ATOM 686 C CA . ASP A 1 92 ? 9.408 10.341 -5.893 1.00 97.00 92 ASP A CA 1
ATOM 687 C C . ASP A 1 92 ? 8.390 11.487 -5.987 1.00 97.00 92 ASP A C 1
ATOM 689 O O . ASP A 1 92 ? 8.152 12.213 -5.015 1.00 97.00 92 ASP A O 1
ATOM 693 N N . HIS A 1 93 ? 7.733 11.618 -7.144 1.00 96.38 93 HIS A N 1
ATOM 694 C CA . HIS A 1 93 ? 6.615 12.537 -7.326 1.00 96.38 93 HIS A CA 1
ATOM 695 C C . HIS A 1 93 ? 5.435 12.182 -6.410 1.00 96.38 93 HIS A C 1
ATOM 697 O O . HIS A 1 93 ? 4.854 13.080 -5.801 1.00 96.38 93 HIS A O 1
ATOM 703 N N . PHE A 1 94 ? 5.142 10.890 -6.229 1.00 98.00 94 PHE A N 1
ATOM 704 C CA . PHE A 1 94 ? 4.178 10.422 -5.233 1.00 98.00 94 PHE A CA 1
ATOM 705 C C . PHE A 1 94 ? 4.535 10.902 -3.826 1.00 98.00 94 PHE A C 1
ATOM 707 O O . PHE A 1 94 ? 3.695 11.525 -3.185 1.00 98.00 94 PHE A O 1
ATOM 714 N N . LEU A 1 95 ? 5.777 10.719 -3.357 1.00 98.25 95 LEU A N 1
ATOM 715 C CA . LEU A 1 95 ? 6.170 11.230 -2.037 1.00 98.25 95 LEU A CA 1
ATOM 716 C C . LEU A 1 95 ? 5.964 12.750 -1.942 1.00 98.25 95 LEU A C 1
ATOM 718 O O . LEU A 1 95 ? 5.420 13.232 -0.949 1.00 98.25 95 LEU A O 1
ATOM 722 N N . LYS A 1 96 ? 6.355 13.516 -2.968 1.00 97.31 96 LYS A N 1
ATOM 723 C CA . LYS A 1 96 ? 6.129 14.970 -2.995 1.00 97.31 96 LYS A CA 1
ATOM 724 C C . LYS A 1 96 ? 4.641 15.317 -2.881 1.00 97.31 96 LYS A C 1
ATOM 726 O O . LYS A 1 96 ? 4.289 16.229 -2.130 1.00 97.31 96 LYS A O 1
ATOM 731 N N . TRP A 1 97 ? 3.779 14.592 -3.590 1.00 97.56 97 TRP A N 1
ATOM 732 C CA . TRP A 1 97 ? 2.329 14.742 -3.497 1.00 97.56 97 TRP A CA 1
ATOM 733 C C . TRP A 1 97 ? 1.828 14.442 -2.080 1.00 97.56 97 TRP A C 1
ATOM 735 O O . TRP A 1 97 ? 1.136 15.277 -1.501 1.00 97.56 97 TRP A O 1
ATOM 745 N N . VAL A 1 98 ? 2.249 13.326 -1.469 1.00 97.81 98 VAL A N 1
ATOM 746 C CA . VAL A 1 98 ? 1.838 12.962 -0.101 1.00 97.81 98 VAL A CA 1
ATOM 747 C C . VAL A 1 98 ? 2.237 14.052 0.890 1.00 97.81 98 VAL A C 1
ATOM 749 O O . VAL A 1 98 ? 1.411 14.494 1.680 1.00 97.81 98 VAL A O 1
ATOM 752 N N . LEU A 1 99 ? 3.473 14.553 0.812 1.00 97.19 99 LEU A N 1
ATOM 753 C CA . LEU A 1 99 ? 3.958 15.627 1.687 1.00 97.19 99 LEU A CA 1
ATOM 754 C C . LEU A 1 99 ? 3.167 16.930 1.540 1.00 97.19 99 LEU A C 1
ATOM 756 O O . LEU A 1 99 ? 3.054 17.678 2.508 1.00 97.19 99 LEU A O 1
ATOM 760 N N . THR A 1 100 ? 2.640 17.187 0.344 1.00 96.62 100 THR A N 1
ATOM 761 C CA . THR A 1 100 ? 1.899 18.407 0.014 1.00 96.62 100 THR A CA 1
ATOM 762 C C . THR A 1 100 ? 0.433 18.309 0.437 1.00 96.62 100 THR A C 1
ATOM 764 O O . THR A 1 100 ? -0.116 19.278 0.951 1.00 96.62 100 THR A O 1
ATOM 767 N N . TYR A 1 101 ? -0.202 17.149 0.241 1.00 96.12 101 TYR A N 1
ATOM 768 C CA . TYR A 1 101 ? -1.659 17.016 0.327 1.00 96.12 101 TYR A CA 1
ATOM 769 C C . TYR A 1 101 ? -2.170 16.158 1.486 1.00 96.12 101 TYR A C 1
ATOM 771 O O . TYR A 1 101 ? -3.377 16.167 1.719 1.00 96.12 101 TYR A O 1
ATOM 779 N N . GLN A 1 102 ? -1.312 15.459 2.242 1.00 95.00 102 GLN A N 1
ATOM 780 C CA . GLN A 1 102 ? -1.764 14.575 3.331 1.00 95.00 102 GLN A CA 1
ATOM 781 C C . GLN A 1 102 ? -2.676 15.269 4.357 1.00 95.00 102 GLN A C 1
ATOM 783 O O . GLN A 1 102 ? -3.644 14.674 4.810 1.00 95.00 102 GLN A O 1
ATOM 788 N N . SER A 1 103 ? -2.416 16.539 4.687 1.00 93.88 103 SER A N 1
ATOM 789 C CA . SER A 1 103 ? -3.206 17.313 5.656 1.00 93.88 103 SER A CA 1
ATOM 790 C C . SER A 1 103 ? -4.574 17.730 5.118 1.00 93.88 103 SER A C 1
ATOM 792 O O . SER A 1 103 ? -5.428 18.171 5.876 1.00 93.88 103 SER A O 1
ATOM 794 N N . SER A 1 104 ? -4.768 17.618 3.803 1.00 94.38 104 SER A N 1
ATOM 795 C CA . SER A 1 104 ? -6.013 17.926 3.097 1.00 94.38 104 SER A CA 1
ATOM 796 C C . SER A 1 104 ? -6.780 16.662 2.699 1.00 94.38 104 SER A C 1
ATOM 798 O O . SER A 1 104 ? -7.745 16.753 1.934 1.00 94.38 104 SER A O 1
ATOM 800 N N . LEU A 1 105 ? -6.330 15.480 3.138 1.00 95.94 105 LEU A N 1
ATOM 801 C CA . LEU A 1 105 ? -7.077 14.246 2.941 1.00 95.94 105 LEU A CA 1
ATOM 802 C C . LEU A 1 105 ? -8.305 14.224 3.865 1.00 95.94 105 LEU A C 1
ATOM 804 O O . LEU A 1 105 ? -8.226 14.690 5.002 1.00 95.94 105 LEU A O 1
ATOM 808 N N . PRO A 1 106 ? -9.439 13.676 3.401 1.00 95.06 106 PRO A N 1
ATOM 809 C CA . PRO A 1 106 ? -10.585 13.390 4.251 1.00 95.06 106 PRO A CA 1
ATOM 810 C C . PRO A 1 106 ? -10.204 12.584 5.496 1.00 95.06 106 PRO A C 1
ATOM 812 O O . PRO A 1 106 ? -9.414 11.646 5.411 1.00 95.06 106 PRO A O 1
ATOM 815 N N . GLU A 1 107 ? -10.841 12.887 6.628 1.00 94.81 107 GLU A N 1
ATOM 816 C CA . GLU A 1 107 ? -10.570 12.246 7.925 1.00 94.81 107 GLU A CA 1
ATOM 817 C C . GLU A 1 107 ? -10.621 10.711 7.856 1.00 94.81 107 GLU A C 1
ATOM 819 O O . GLU A 1 107 ? -9.745 10.035 8.379 1.00 94.81 107 GLU A O 1
ATOM 824 N N . HIS A 1 108 ? -11.579 10.147 7.113 1.00 93.94 108 HIS A N 1
ATOM 825 C CA . HIS A 1 108 ? -11.723 8.695 6.959 1.00 93.94 108 HIS A CA 1
ATOM 826 C C . HIS A 1 108 ? -10.559 8.010 6.216 1.00 93.94 108 HIS A C 1
ATOM 828 O O . HIS A 1 108 ? -10.500 6.785 6.197 1.00 93.94 108 HIS A O 1
ATOM 834 N N . GLN A 1 109 ? -9.652 8.762 5.583 1.00 96.94 109 GLN A N 1
ATOM 835 C CA . GLN A 1 109 ? -8.443 8.234 4.938 1.00 96.94 109 GLN A CA 1
ATOM 836 C C . GLN A 1 109 ? -7.221 8.243 5.863 1.00 96.94 109 GLN A C 1
ATOM 838 O O . GLN A 1 109 ? -6.181 7.706 5.484 1.00 96.94 109 GLN A O 1
ATOM 843 N N . ILE A 1 110 ? -7.341 8.830 7.055 1.00 97.94 110 ILE A N 1
ATOM 844 C CA . ILE A 1 110 ? -6.304 8.856 8.083 1.00 97.94 110 ILE A CA 1
ATOM 845 C C . ILE A 1 110 ? -6.743 7.919 9.207 1.00 97.94 110 ILE A C 1
ATOM 847 O O . ILE A 1 110 ? -7.603 8.245 10.021 1.00 97.94 110 ILE A O 1
ATOM 851 N N . VAL A 1 111 ? -6.181 6.716 9.222 1.00 98.25 111 VAL A N 1
ATOM 852 C CA . VAL A 1 111 ? -6.670 5.617 10.057 1.00 98.25 111 VAL A CA 1
ATOM 853 C C . VAL A 1 111 ? -5.812 5.483 11.313 1.00 98.25 111 VAL A C 1
ATOM 855 O O . VAL A 1 111 ? -4.599 5.284 11.201 1.00 98.25 111 VAL A O 1
ATOM 858 N N . PRO A 1 112 ? -6.396 5.560 12.518 1.00 97.88 112 PRO A N 1
ATOM 859 C CA . PRO A 1 112 ? -5.656 5.298 13.741 1.00 97.88 112 PRO A CA 1
ATOM 860 C C . PRO A 1 112 ? -5.325 3.807 13.863 1.00 97.88 112 PRO A C 1
ATOM 862 O O . PRO A 1 112 ? -6.168 2.951 13.601 1.00 97.88 112 PRO A O 1
ATOM 865 N N . ILE A 1 113 ? -4.097 3.523 14.287 1.00 98.25 113 ILE A N 1
ATOM 866 C CA . ILE A 1 113 ? -3.634 2.191 14.687 1.00 98.25 113 ILE A CA 1
ATOM 867 C C . ILE A 1 113 ? -2.858 2.321 15.997 1.00 98.25 113 ILE A C 1
ATOM 869 O O . ILE A 1 113 ? -2.184 3.330 16.224 1.00 98.25 113 ILE A O 1
ATOM 873 N N . ASN A 1 114 ? -2.922 1.309 16.851 1.00 98.00 114 ASN A N 1
ATOM 874 C CA . ASN A 1 114 ? -2.337 1.340 18.186 1.00 98.00 114 ASN A CA 1
ATOM 875 C C . ASN A 1 114 ? -1.268 0.261 18.317 1.00 98.00 114 ASN A C 1
ATOM 877 O O . ASN A 1 114 ? -1.526 -0.918 18.087 1.00 98.00 114 ASN A O 1
ATOM 881 N N . LYS A 1 115 ? -0.046 0.652 18.696 1.00 97.00 115 LYS A N 1
ATOM 882 C CA . LYS A 1 115 ? 1.032 -0.316 18.932 1.00 97.00 115 LYS A CA 1
ATOM 883 C C . LYS A 1 115 ? 0.780 -1.123 20.195 1.00 97.00 115 LYS A C 1
ATOM 885 O O . LYS A 1 115 ? 0.539 -0.560 21.259 1.00 97.00 115 LYS A O 1
ATOM 890 N N . ARG A 1 116 ? 0.978 -2.436 20.091 1.00 94.94 116 ARG A N 1
ATOM 891 C CA . ARG A 1 116 ? 0.944 -3.378 21.209 1.00 94.94 116 ARG A CA 1
ATOM 892 C C . ARG A 1 116 ? 2.130 -4.331 21.105 1.00 94.94 116 ARG A C 1
ATOM 894 O O . ARG A 1 116 ? 2.135 -5.250 20.292 1.00 94.94 116 ARG A O 1
ATOM 901 N N . GLY A 1 117 ? 3.143 -4.103 21.942 1.00 93.75 117 GLY A N 1
ATOM 902 C CA . GLY A 1 117 ? 4.398 -4.852 21.879 1.00 93.75 117 GLY A CA 1
ATOM 903 C C . GLY A 1 117 ? 5.140 -4.589 20.567 1.00 93.75 117 GLY A C 1
ATOM 904 O O . GLY A 1 117 ? 5.477 -3.447 20.262 1.00 93.75 117 GLY A O 1
ATOM 905 N N . ASP A 1 118 ? 5.394 -5.648 19.802 1.00 92.25 118 ASP A N 1
ATOM 906 C CA . ASP A 1 118 ? 6.027 -5.611 18.479 1.00 92.25 118 ASP A CA 1
ATOM 907 C C . ASP A 1 118 ? 5.023 -5.628 17.309 1.00 92.25 118 ASP A C 1
ATOM 909 O O . ASP A 1 118 ? 5.443 -5.735 16.156 1.00 92.25 118 ASP A O 1
ATOM 913 N N . SER A 1 119 ? 3.723 -5.494 17.603 1.00 96.50 119 SER A N 1
ATOM 914 C CA . SER A 1 119 ? 2.615 -5.516 16.641 1.00 96.50 119 SER A CA 1
ATOM 915 C C . SER A 1 119 ? 1.612 -4.373 16.893 1.00 96.50 119 SER A C 1
ATOM 917 O O . SER A 1 119 ? 1.935 -3.379 17.554 1.00 96.50 119 SER A O 1
ATOM 919 N N . TYR A 1 120 ? 0.394 -4.503 16.361 1.00 98.06 120 TYR A N 1
ATOM 920 C CA . TYR A 1 120 ? -0.709 -3.550 16.485 1.00 98.06 120 TYR A CA 1
ATOM 921 C C . TYR A 1 120 ? -1.957 -4.226 17.052 1.00 98.06 120 TYR A C 1
ATOM 923 O O . TYR A 1 120 ? -2.207 -5.399 16.778 1.00 98.06 120 TYR A O 1
ATOM 931 N N . GLU A 1 121 ? -2.770 -3.486 17.804 1.00 97.94 121 GLU A N 1
ATOM 932 C CA . GLU A 1 121 ? -4.069 -3.976 18.287 1.00 97.94 121 GLU A CA 1
ATOM 933 C C . GLU A 1 121 ? -5.008 -4.332 17.130 1.00 97.94 121 GLU A C 1
ATOM 935 O O . GLU A 1 121 ? -5.777 -5.287 17.216 1.00 97.94 121 GLU A O 1
ATOM 940 N N . GLU A 1 122 ? -4.904 -3.595 16.024 1.00 97.94 122 GLU A N 1
ATOM 941 C CA . GLU A 1 122 ? -5.703 -3.788 14.820 1.00 97.94 122 GLU A CA 1
ATOM 942 C C . GLU A 1 122 ? -5.092 -4.807 13.852 1.00 97.94 122 GLU A C 1
ATOM 944 O O . GLU A 1 122 ? -5.678 -5.068 12.802 1.00 97.94 122 GLU A O 1
ATOM 949 N N . PHE A 1 123 ? -3.946 -5.421 14.163 1.00 97.88 123 PHE A N 1
ATOM 950 C CA . PHE A 1 123 ? -3.447 -6.527 13.350 1.00 97.88 123 PHE A CA 1
ATOM 951 C C . PHE A 1 123 ? -4.369 -7.753 13.525 1.00 97.88 123 PHE A C 1
ATOM 953 O O . PHE A 1 123 ? -4.677 -8.134 14.657 1.00 97.88 123 PHE A O 1
ATOM 960 N N . PRO A 1 124 ? -4.867 -8.372 12.439 1.00 96.31 124 PRO A N 1
ATOM 961 C CA . PRO A 1 124 ? -5.855 -9.438 12.534 1.00 96.31 124 PRO A CA 1
ATOM 962 C C . PRO A 1 124 ? -5.277 -10.685 13.210 1.00 96.31 124 PRO A C 1
ATOM 964 O O . PRO A 1 124 ? -4.191 -11.159 12.876 1.00 96.31 124 PRO A O 1
ATOM 967 N N . LEU A 1 125 ? -6.047 -11.258 14.135 1.00 94.56 125 LEU A N 1
ATOM 968 C CA . LEU A 1 125 ? -5.720 -12.541 14.746 1.00 94.56 125 LEU A CA 1
ATOM 969 C C . LEU A 1 125 ? -5.988 -13.660 13.741 1.00 94.56 125 LEU A C 1
ATOM 971 O O . LEU A 1 125 ? -7.137 -14.002 13.470 1.00 94.56 125 LEU A O 1
ATOM 975 N N . HIS A 1 126 ? -4.917 -14.223 13.188 1.00 96.31 126 HIS A N 1
ATOM 976 C CA . HIS A 1 126 ? -4.996 -15.326 12.243 1.00 96.31 126 HIS A CA 1
ATOM 977 C C . HIS A 1 126 ? -3.752 -16.213 12.341 1.00 96.31 126 HIS A C 1
ATOM 979 O O . HIS A 1 126 ? -2.628 -15.717 12.292 1.00 96.31 126 HIS A O 1
ATOM 985 N N . GLU A 1 127 ? -3.936 -17.531 12.440 1.00 95.38 127 GLU A N 1
ATOM 986 C CA . GLU A 1 127 ? -2.839 -18.491 12.643 1.00 95.38 127 GLU A CA 1
ATOM 987 C C . GLU A 1 127 ? -1.764 -18.396 11.551 1.00 95.38 127 GLU A C 1
ATOM 989 O O . GLU A 1 127 ? -0.573 -18.344 11.848 1.00 95.38 127 GLU A O 1
ATOM 994 N N . LYS A 1 128 ? -2.184 -18.265 10.287 1.00 95.06 128 LYS A N 1
ATOM 995 C CA . LYS A 1 128 ? -1.278 -18.138 9.131 1.00 95.06 128 LYS A CA 1
ATOM 996 C C . LYS A 1 128 ? -0.605 -16.758 8.997 1.00 95.06 128 LYS A C 1
ATOM 998 O O . LYS A 1 128 ? 0.203 -16.573 8.094 1.00 95.06 128 LYS A O 1
ATOM 1003 N N . LEU A 1 129 ? -0.941 -15.787 9.854 1.00 96.25 129 LEU A N 1
ATOM 1004 C CA . LEU A 1 129 ? -0.346 -14.441 9.859 1.00 96.25 129 LEU A CA 1
ATOM 1005 C C . LEU A 1 129 ? 0.607 -14.212 11.045 1.00 96.25 129 LEU A C 1
ATOM 1007 O O . LEU A 1 129 ? 1.138 -13.114 11.192 1.00 96.25 129 LEU A O 1
ATOM 1011 N N . LYS A 1 130 ? 0.861 -15.227 11.885 1.00 92.81 130 LYS A N 1
ATOM 1012 C CA . LYS A 1 130 ? 1.757 -15.111 13.053 1.00 92.81 130 LYS A CA 1
ATOM 1013 C C . LYS A 1 130 ? 3.183 -14.701 12.686 1.00 92.81 130 LYS A C 1
ATOM 1015 O O . LYS A 1 130 ? 3.787 -13.899 13.392 1.00 92.81 130 LYS A O 1
ATOM 1020 N N . ASP A 1 131 ? 3.675 -15.206 11.559 1.00 93.38 131 ASP A N 1
ATOM 1021 C CA . ASP A 1 131 ? 5.021 -14.928 11.053 1.00 93.38 131 ASP A CA 1
ATOM 1022 C C . ASP A 1 131 ? 5.039 -13.802 10.003 1.00 93.38 131 ASP A C 1
ATOM 1024 O O . ASP A 1 131 ? 6.002 -13.671 9.244 1.00 93.38 131 ASP A O 1
ATOM 1028 N N . PHE A 1 132 ? 3.971 -12.995 9.926 1.00 96.44 132 PHE A N 1
ATOM 1029 C CA . PHE A 1 132 ? 3.903 -11.859 9.008 1.00 96.44 132 PHE A CA 1
ATOM 1030 C C . PHE A 1 132 ? 5.010 -10.843 9.307 1.00 96.44 132 PHE A C 1
ATOM 1032 O O . PHE A 1 132 ? 5.297 -10.548 10.474 1.00 96.44 132 PHE A O 1
ATOM 1039 N N . ASP A 1 133 ? 5.611 -10.274 8.257 1.00 95.50 133 ASP A N 1
ATOM 1040 C CA . ASP A 1 133 ? 6.735 -9.351 8.411 1.00 95.50 133 ASP A CA 1
ATOM 1041 C C . ASP A 1 133 ? 6.351 -8.147 9.277 1.00 95.50 133 ASP A C 1
ATOM 1043 O O . ASP A 1 133 ? 5.452 -7.375 8.941 1.00 95.50 133 ASP A O 1
ATOM 1047 N N . ARG A 1 134 ? 7.074 -7.970 10.386 1.00 95.50 134 ARG A N 1
ATOM 1048 C CA . ARG A 1 134 ? 6.852 -6.902 11.364 1.00 95.50 134 ARG A CA 1
ATOM 1049 C C . ARG A 1 134 ? 6.908 -5.511 10.744 1.00 95.50 134 ARG A C 1
ATOM 1051 O O . ARG A 1 134 ? 6.158 -4.643 11.186 1.00 95.50 134 ARG A O 1
ATOM 1058 N N . SER A 1 135 ? 7.760 -5.274 9.737 1.00 94.44 135 SER A N 1
ATOM 1059 C CA . SER A 1 135 ? 7.783 -3.963 9.070 1.00 94.44 135 SER A CA 1
ATOM 1060 C C . SER A 1 135 ? 6.477 -3.683 8.342 1.00 94.44 135 SER A C 1
ATOM 1062 O O . SER A 1 135 ? 6.022 -2.540 8.311 1.00 94.44 135 SER A O 1
ATOM 1064 N N . ASP A 1 136 ? 5.845 -4.720 7.807 1.00 97.25 136 ASP A N 1
ATOM 1065 C CA . ASP A 1 136 ? 4.702 -4.607 6.909 1.00 97.25 136 ASP A CA 1
ATOM 1066 C C . ASP A 1 136 ? 3.368 -4.674 7.668 1.00 97.25 136 ASP A C 1
ATOM 1068 O O . ASP A 1 136 ? 2.336 -4.247 7.148 1.00 97.25 136 ASP A O 1
ATOM 1072 N N . GLN A 1 137 ? 3.378 -5.116 8.935 1.00 98.00 137 GLN A N 1
ATOM 1073 C CA . GLN A 1 137 ? 2.177 -5.216 9.777 1.00 98.00 137 GLN A CA 1
ATOM 1074 C C . GLN A 1 137 ? 1.389 -3.906 9.878 1.00 98.00 137 GLN A C 1
ATOM 1076 O O . GLN A 1 137 ? 0.168 -3.945 9.998 1.00 98.00 137 GLN A O 1
ATOM 1081 N N . LYS A 1 138 ? 2.054 -2.748 9.771 1.00 98.31 138 LYS A N 1
ATOM 1082 C CA . LYS A 1 138 ? 1.387 -1.437 9.779 1.00 98.31 138 LYS A CA 1
ATOM 1083 C C . LYS A 1 138 ? 0.372 -1.285 8.641 1.00 98.31 138 LYS A C 1
ATOM 1085 O O . LYS A 1 138 ? -0.707 -0.749 8.863 1.00 98.31 138 LYS A O 1
ATOM 1090 N N . PHE A 1 139 ? 0.665 -1.807 7.446 1.00 98.75 139 PHE A N 1
ATOM 1091 C CA . PHE A 1 139 ? -0.273 -1.759 6.322 1.00 98.75 139 PHE A CA 1
ATOM 1092 C C . PHE A 1 139 ? -1.490 -2.644 6.587 1.00 98.75 139 PHE A C 1
ATOM 1094 O O . PHE A 1 139 ? -2.618 -2.230 6.336 1.00 98.75 139 PHE A O 1
ATOM 1101 N N . ILE A 1 140 ? -1.274 -3.831 7.157 1.00 98.50 140 ILE A N 1
ATOM 1102 C CA . ILE A 1 140 ? -2.357 -4.759 7.501 1.00 98.50 140 ILE A CA 1
ATOM 1103 C C . ILE A 1 140 ? -3.232 -4.188 8.621 1.00 98.50 140 ILE A C 1
ATOM 1105 O O . ILE A 1 140 ? -4.456 -4.250 8.528 1.00 98.50 140 ILE A O 1
ATOM 1109 N N . ALA A 1 141 ? -2.627 -3.580 9.644 1.00 98.56 141 ALA A N 1
ATOM 1110 C CA . ALA A 1 141 ? -3.346 -2.925 10.731 1.00 98.56 141 ALA A CA 1
ATOM 1111 C C . ALA A 1 141 ? -4.235 -1.789 10.203 1.00 98.56 141 ALA A C 1
ATOM 1113 O O . ALA A 1 141 ? -5.429 -1.759 10.501 1.00 98.56 141 ALA A O 1
ATOM 1114 N N . VAL A 1 142 ? -3.703 -0.916 9.336 1.00 98.75 142 VAL A N 1
ATOM 1115 C CA . VAL A 1 142 ? -4.501 0.149 8.705 1.00 98.75 142 VAL A CA 1
ATOM 1116 C C . VAL A 1 142 ? -5.612 -0.430 7.837 1.00 98.75 142 VAL A C 1
ATOM 1118 O O . VAL A 1 142 ? -6.754 0.022 7.918 1.00 98.75 142 VAL A O 1
ATOM 1121 N N . ALA A 1 143 ? -5.314 -1.453 7.031 1.00 98.56 143 ALA A N 1
ATOM 1122 C CA . ALA A 1 143 ? -6.313 -2.094 6.186 1.00 98.56 143 ALA A CA 1
ATOM 1123 C C . ALA A 1 143 ? -7.467 -2.662 7.011 1.00 98.56 143 ALA A C 1
ATOM 1125 O O . ALA A 1 143 ? -8.638 -2.470 6.665 1.00 98.56 143 ALA A O 1
ATOM 1126 N N . ASN A 1 144 ? -7.131 -3.312 8.126 1.00 98.25 144 ASN A N 1
ATOM 1127 C CA . ASN A 1 144 ? -8.095 -3.901 9.035 1.00 98.25 144 ASN A CA 1
ATOM 1128 C C . ASN A 1 144 ? -8.927 -2.834 9.776 1.00 98.25 144 ASN A C 1
ATOM 1130 O O . ASN A 1 144 ? -10.127 -3.027 9.990 1.00 98.25 144 ASN A O 1
ATOM 1134 N N . ALA A 1 145 ? -8.310 -1.706 10.135 1.00 97.56 145 ALA A N 1
ATOM 1135 C CA . ALA A 1 145 ? -8.922 -0.618 10.896 1.00 97.56 145 ALA A CA 1
ATOM 1136 C C . ALA A 1 145 ? -9.742 0.373 10.047 1.00 97.56 145 ALA A C 1
ATOM 1138 O O . ALA A 1 145 ? -10.636 1.028 10.581 1.00 97.56 145 ALA A O 1
ATOM 1139 N N . TYR A 1 146 ? -9.486 0.465 8.735 1.00 95.62 146 TYR A N 1
ATOM 1140 C CA . TYR A 1 146 ? -10.063 1.480 7.839 1.00 95.62 146 TYR A CA 1
ATOM 1141 C C . TYR A 1 146 ? -11.594 1.589 7.892 1.00 95.62 146 TYR A C 1
ATOM 1143 O O . TYR A 1 146 ? -12.150 2.685 7.863 1.00 95.62 146 TYR A O 1
ATOM 1151 N N . GLY A 1 147 ? -12.304 0.461 7.966 1.00 86.06 147 GLY A N 1
ATOM 1152 C CA . GLY A 1 147 ? -13.761 0.469 7.947 1.00 86.06 147 GLY A CA 1
ATOM 1153 C C . GLY A 1 147 ? -14.388 -0.765 8.579 1.00 86.06 147 GLY A C 1
ATOM 1154 O O . GLY A 1 147 ? -13.909 -1.888 8.432 1.00 86.06 147 GLY A O 1
ATOM 1155 N N . LYS A 1 148 ? -15.534 -0.561 9.244 1.00 78.69 148 LYS A N 1
ATOM 1156 C CA . LYS A 1 148 ? -16.310 -1.652 9.864 1.00 78.69 148 LYS A CA 1
ATOM 1157 C C . LYS A 1 148 ? -16.941 -2.601 8.838 1.00 78.69 148 LYS A C 1
ATOM 1159 O O . LYS A 1 148 ? -17.114 -3.774 9.134 1.00 78.69 148 LYS A O 1
ATOM 1164 N N . LYS A 1 149 ? -17.315 -2.089 7.656 1.00 83.75 149 LYS A N 1
ATOM 1165 C CA . LYS A 1 149 ? -18.019 -2.855 6.605 1.00 83.75 149 LYS A CA 1
ATOM 1166 C C . LYS A 1 149 ? -17.101 -3.383 5.504 1.00 83.75 149 LYS A C 1
ATOM 1168 O O . LYS A 1 149 ? -17.413 -4.400 4.899 1.00 83.75 149 LYS A O 1
ATOM 1173 N N . LYS A 1 150 ? -16.013 -2.671 5.209 1.00 91.00 150 LYS A N 1
ATOM 1174 C CA . LYS A 1 150 ? -15.059 -3.019 4.155 1.00 91.00 150 LYS A CA 1
ATOM 1175 C C . LYS A 1 150 ? -13.659 -2.613 4.602 1.00 91.00 150 LYS A C 1
ATOM 1177 O O . LYS A 1 150 ? -13.479 -1.493 5.080 1.00 91.00 150 LYS A O 1
ATOM 1182 N N . LYS A 1 151 ? -12.702 -3.525 4.445 1.00 96.88 151 LYS A N 1
ATOM 1183 C CA . LYS A 1 151 ? -11.280 -3.284 4.712 1.00 96.88 151 LYS A CA 1
ATOM 1184 C C . LYS A 1 151 ? -10.646 -2.526 3.547 1.00 96.88 151 LYS A C 1
ATOM 1186 O O . LYS A 1 151 ? -11.156 -2.586 2.425 1.00 96.88 151 LYS A O 1
ATOM 1191 N N . ALA A 1 152 ? -9.569 -1.789 3.804 1.00 97.88 152 ALA A N 1
ATOM 1192 C CA . ALA A 1 152 ? -8.876 -1.103 2.717 1.00 97.88 152 ALA A CA 1
ATOM 1193 C C . ALA A 1 152 ? -8.100 -2.117 1.862 1.00 97.88 152 ALA A C 1
ATOM 1195 O O . ALA A 1 152 ? -7.334 -2.900 2.426 1.00 97.88 152 ALA A O 1
ATOM 1196 N N . PRO A 1 153 ? -8.246 -2.099 0.527 1.00 98.06 153 PRO A N 1
ATOM 1197 C CA . PRO A 1 153 ? -7.369 -2.869 -0.340 1.00 98.06 153 PRO A CA 1
ATOM 1198 C C . PRO A 1 153 ? -5.943 -2.303 -0.296 1.00 98.06 153 PRO A C 1
ATOM 1200 O O . PRO A 1 153 ? -5.744 -1.095 -0.114 1.00 98.06 153 PRO A O 1
ATOM 1203 N N . ILE A 1 154 ? -4.957 -3.176 -0.487 1.00 98.75 154 ILE A N 1
ATOM 1204 C CA . ILE A 1 154 ? -3.532 -2.832 -0.478 1.00 98.75 154 ILE A CA 1
ATOM 1205 C C . ILE A 1 154 ? -2.956 -3.080 -1.869 1.00 98.75 154 ILE A C 1
ATOM 1207 O O . ILE A 1 154 ? -3.030 -4.195 -2.381 1.00 98.75 154 ILE A O 1
ATOM 1211 N N . LEU A 1 155 ? -2.356 -2.055 -2.472 1.00 98.75 155 LEU A N 1
ATOM 1212 C CA . LEU A 1 155 ? -1.570 -2.215 -3.693 1.00 98.75 155 LEU A CA 1
ATOM 1213 C C . LEU A 1 155 ? -0.167 -2.707 -3.336 1.00 98.75 155 LEU A C 1
ATOM 1215 O O . LEU A 1 155 ? 0.516 -2.075 -2.528 1.00 98.75 155 LEU A O 1
ATOM 1219 N N . GLN A 1 156 ? 0.267 -3.799 -3.963 1.00 98.12 156 GLN A N 1
ATOM 1220 C CA . GLN A 1 156 ? 1.552 -4.448 -3.703 1.00 98.12 156 GLN A CA 1
ATOM 1221 C C . GLN A 1 156 ? 2.244 -4.763 -5.039 1.00 98.12 156 GLN A C 1
ATOM 1223 O O . GLN A 1 156 ? 1.625 -5.295 -5.959 1.00 98.12 156 GLN A O 1
ATOM 1228 N N . ALA A 1 157 ? 3.524 -4.405 -5.178 1.00 95.56 157 ALA A N 1
ATOM 1229 C CA . ALA A 1 157 ? 4.313 -4.669 -6.380 1.00 95.56 157 ALA A CA 1
ATOM 1230 C C . ALA A 1 157 ? 5.076 -5.999 -6.323 1.00 95.56 157 ALA A C 1
ATOM 1232 O O . ALA A 1 157 ? 4.592 -6.993 -6.839 1.00 95.56 157 ALA A O 1
ATOM 1233 N N . THR A 1 158 ? 6.287 -6.037 -5.749 1.00 93.62 158 THR A N 1
ATOM 1234 C CA . THR A 1 158 ? 7.251 -7.133 -5.997 1.00 93.62 158 THR A CA 1
ATOM 1235 C C . THR A 1 158 ? 7.717 -7.941 -4.781 1.00 93.62 158 THR A C 1
ATOM 1237 O O . THR A 1 158 ? 8.539 -8.841 -4.959 1.00 93.62 158 THR A O 1
ATOM 1240 N N . ASP A 1 159 ? 7.275 -7.648 -3.554 1.00 94.44 159 ASP A N 1
ATOM 1241 C CA . ASP A 1 159 ? 7.602 -8.487 -2.394 1.00 94.44 159 ASP A CA 1
ATOM 1242 C C . ASP A 1 159 ? 6.879 -9.844 -2.440 1.00 94.44 159 ASP A C 1
ATOM 1244 O O . ASP A 1 159 ? 5.733 -9.995 -2.032 1.00 94.44 159 ASP A O 1
ATOM 1248 N N . SER A 1 160 ? 7.615 -10.860 -2.889 1.00 94.19 160 SER A N 1
ATOM 1249 C CA . SER A 1 160 ? 7.160 -12.252 -2.962 1.00 94.19 160 SER A CA 1
ATOM 1250 C C . SER A 1 160 ? 6.599 -12.836 -1.661 1.00 94.19 160 SER A C 1
ATOM 1252 O O . SER A 1 160 ? 5.742 -13.704 -1.748 1.00 94.19 160 SER A O 1
ATOM 1254 N N . LYS A 1 161 ? 7.025 -12.399 -0.461 1.00 94.56 161 LYS A N 1
ATOM 1255 C CA . LYS A 1 161 ? 6.526 -12.994 0.801 1.00 94.56 161 LYS A CA 1
ATOM 1256 C C . LYS A 1 161 ? 5.018 -12.801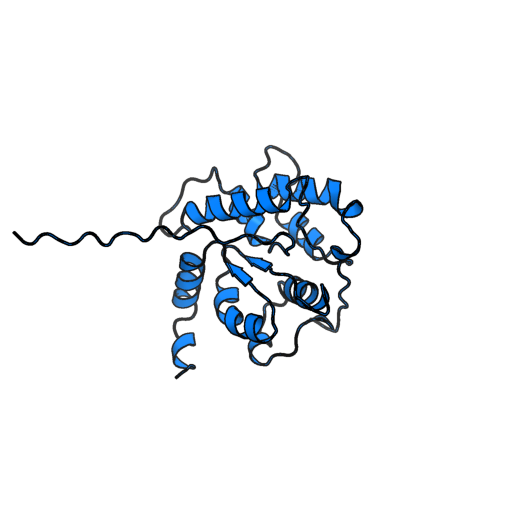 0.960 1.00 94.56 161 LYS A C 1
ATOM 1258 O O . LYS A 1 161 ? 4.347 -13.692 1.469 1.00 94.56 161 LYS A O 1
ATOM 1263 N N . TRP A 1 162 ? 4.495 -11.676 0.463 1.00 97.12 162 TRP A N 1
ATOM 1264 C CA . TRP A 1 162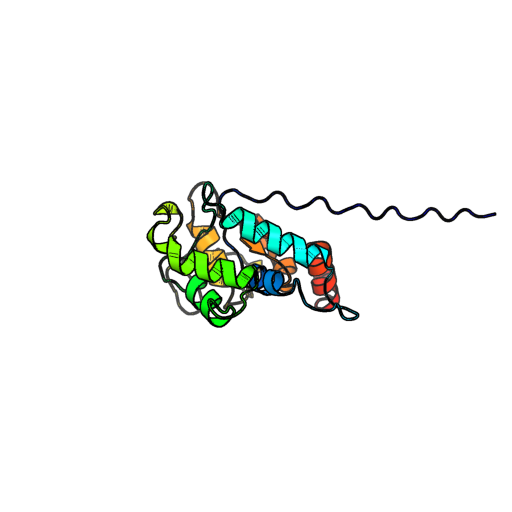 ? 3.068 -11.360 0.488 1.00 97.12 162 TRP A CA 1
ATOM 1265 C C . TRP A 1 162 ? 2.223 -12.394 -0.259 1.00 97.12 162 TRP A C 1
ATOM 1267 O O . TRP A 1 162 ? 1.066 -12.598 0.101 1.00 97.12 162 TRP A O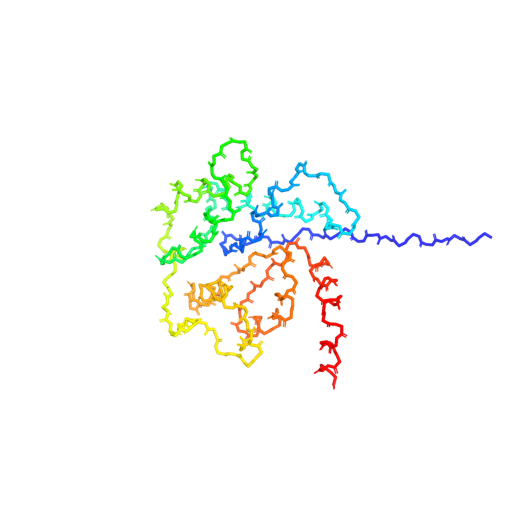 1
ATOM 1277 N N . TRP A 1 163 ? 2.797 -13.095 -1.242 1.00 96.75 163 TRP A N 1
ATOM 1278 C CA . TRP A 1 163 ? 2.109 -14.177 -1.944 1.00 96.75 163 TRP A CA 1
ATOM 1279 C C . TRP A 1 163 ? 1.700 -15.311 -1.009 1.00 96.75 163 TRP A C 1
ATOM 1281 O O . TRP A 1 163 ? 0.582 -15.792 -1.113 1.00 96.75 163 TRP A O 1
ATOM 1291 N N . GLY A 1 164 ? 2.566 -15.694 -0.065 1.00 95.38 164 GLY A N 1
ATOM 1292 C CA . GLY A 1 164 ? 2.284 -16.766 0.897 1.00 95.38 164 GLY A CA 1
ATOM 1293 C C . GLY A 1 164 ? 1.287 -16.383 1.993 1.00 95.38 164 GLY A C 1
ATOM 1294 O O . GLY A 1 164 ? 0.831 -17.245 2.739 1.00 95.38 164 GLY A O 1
ATOM 1295 N N . TRP A 1 165 ? 0.951 -15.097 2.112 1.00 96.94 165 TRP A N 1
ATOM 1296 C CA . TRP A 1 165 ? -0.038 -14.601 3.070 1.00 96.94 165 TRP A CA 1
ATOM 1297 C C . TRP A 1 165 ? -1.359 -14.201 2.412 1.00 96.94 165 TRP A C 1
ATOM 1299 O O . TRP A 1 165 ? -2.303 -13.871 3.128 1.00 96.94 165 TRP A O 1
ATOM 1309 N N . LYS A 1 166 ? -1.461 -14.224 1.075 1.00 95.88 166 LYS A N 1
ATOM 1310 C CA . LYS A 1 166 ? -2.615 -13.666 0.356 1.00 95.88 166 LYS A CA 1
ATOM 1311 C C . LYS A 1 166 ? -3.927 -14.373 0.709 1.00 95.88 166 LYS A C 1
ATOM 1313 O O . LYS A 1 166 ? -4.935 -13.694 0.883 1.00 95.88 166 LYS A O 1
ATOM 1318 N N . GLU A 1 167 ? -3.924 -15.700 0.876 1.00 96.31 167 GLU A N 1
ATOM 1319 C CA . GLU A 1 167 ? -5.127 -16.445 1.265 1.00 96.31 167 GLU A CA 1
ATOM 1320 C C . GLU A 1 167 ? -5.548 -16.083 2.689 1.00 96.31 167 GLU A C 1
ATOM 1322 O O . GLU A 1 167 ? -6.707 -15.768 2.925 1.00 96.31 167 GLU A O 1
ATOM 1327 N N . ALA A 1 168 ? -4.599 -16.042 3.625 1.00 97.69 168 ALA A N 1
ATOM 1328 C CA . ALA A 1 168 ? -4.865 -15.687 5.017 1.00 97.69 168 ALA A CA 1
ATOM 1329 C C . ALA A 1 168 ? -5.360 -14.237 5.171 1.00 97.69 168 ALA A C 1
ATOM 1331 O O . ALA A 1 168 ? -6.247 -13.960 5.973 1.00 97.69 168 ALA A O 1
ATOM 1332 N N . LEU A 1 169 ? -4.811 -13.309 4.382 1.00 97.94 169 LEU A N 1
ATOM 1333 C CA . LEU A 1 169 ? -5.286 -11.926 4.312 1.00 97.94 169 LEU A CA 1
ATOM 1334 C C . LEU A 1 169 ? -6.704 -11.856 3.728 1.00 97.94 169 LEU A C 1
ATOM 1336 O O . LEU A 1 169 ? -7.551 -11.141 4.262 1.00 97.94 169 LEU A O 1
ATOM 1340 N N . SER A 1 170 ? -6.993 -12.649 2.694 1.00 97.25 170 SER A N 1
ATOM 1341 C CA . SER A 1 170 ? -8.332 -12.746 2.110 1.00 97.25 170 SER A CA 1
ATOM 1342 C C . SER A 1 170 ? -9.356 -13.342 3.085 1.00 97.25 170 SER A C 1
ATOM 1344 O O . SER A 1 170 ? -10.464 -12.816 3.180 1.00 97.25 170 SER A O 1
ATOM 1346 N N . GLU A 1 171 ? -8.980 -14.364 3.863 1.00 97.25 171 GLU A N 1
ATOM 1347 C CA . GLU A 1 171 ? -9.809 -14.989 4.909 1.00 97.25 171 GLU A CA 1
ATOM 1348 C C . GLU A 1 171 ? -10.243 -13.967 5.984 1.00 97.25 171 GLU A C 1
ATOM 1350 O O . GLU A 1 171 ? -11.364 -14.036 6.488 1.00 97.25 171 GLU A O 1
ATOM 1355 N N . VAL A 1 172 ? -9.409 -12.960 6.279 1.00 96.62 172 VAL A N 1
ATOM 1356 C CA . VAL A 1 172 ? -9.748 -11.844 7.192 1.00 96.62 172 VAL A CA 1
ATOM 1357 C C . VAL A 1 172 ? -10.333 -10.613 6.478 1.00 96.62 172 VAL A C 1
ATOM 1359 O O . VAL A 1 172 ? -10.538 -9.562 7.090 1.00 96.62 172 VAL A O 1
ATOM 1362 N N . GLY A 1 173 ? -10.637 -10.736 5.184 1.00 96.62 173 GLY A N 1
ATOM 1363 C CA . GLY A 1 173 ? -11.300 -9.716 4.372 1.00 96.62 173 GLY A CA 1
ATOM 1364 C C . GLY A 1 173 ? -10.392 -8.597 3.856 1.00 96.62 173 GLY A C 1
ATOM 1365 O O . GLY A 1 173 ? -10.907 -7.572 3.408 1.00 96.62 173 GLY A O 1
ATOM 1366 N N . ILE A 1 174 ? -9.069 -8.759 3.924 1.00 97.81 174 ILE A N 1
ATOM 1367 C CA . ILE A 1 174 ? -8.088 -7.813 3.384 1.00 97.81 174 ILE A CA 1
ATOM 1368 C C . ILE A 1 174 ? -7.711 -8.247 1.967 1.00 97.81 174 ILE A C 1
ATOM 1370 O O . ILE A 1 174 ? -7.133 -9.307 1.744 1.00 97.81 174 ILE A O 1
ATOM 1374 N N . GLU A 1 175 ? -8.030 -7.396 0.999 1.00 97.38 175 GLU A N 1
ATOM 1375 C CA . GLU A 1 175 ? -7.687 -7.608 -0.403 1.00 97.38 175 GLU A CA 1
ATOM 1376 C C . GLU A 1 175 ? -6.279 -7.073 -0.696 1.00 97.38 175 GLU A C 1
ATOM 1378 O O . GLU A 1 175 ? -5.994 -5.891 -0.482 1.00 97.38 175 GLU A O 1
ATOM 1383 N N . VAL A 1 176 ? -5.407 -7.935 -1.221 1.00 98.00 176 VAL A N 1
ATOM 1384 C CA . VAL A 1 176 ? -4.097 -7.538 -1.750 1.00 98.00 176 VAL A CA 1
ATOM 1385 C C . VAL A 1 176 ? -4.156 -7.561 -3.269 1.00 98.00 176 VAL A C 1
ATOM 1387 O O . VAL A 1 176 ? -4.351 -8.610 -3.882 1.00 98.00 176 VAL A O 1
ATOM 1390 N N . ILE A 1 177 ? -3.962 -6.396 -3.877 1.00 98.12 177 ILE A N 1
ATOM 1391 C CA . ILE A 1 177 ? -3.937 -6.224 -5.325 1.00 98.12 177 ILE A CA 1
ATOM 1392 C C . ILE A 1 177 ? -2.477 -6.239 -5.763 1.00 98.12 177 ILE A C 1
ATOM 1394 O O . ILE A 1 177 ? -1.756 -5.242 -5.659 1.00 98.12 177 ILE A O 1
ATOM 1398 N N . PHE A 1 178 ? -2.046 -7.399 -6.252 1.00 97.25 178 PHE A N 1
ATOM 1399 C CA . PHE A 1 178 ? -0.728 -7.567 -6.844 1.00 97.25 178 PHE A CA 1
ATOM 1400 C C . PHE A 1 178 ? -0.689 -6.882 -8.210 1.00 97.25 178 PHE A C 1
ATOM 1402 O O . PHE A 1 178 ? -1.396 -7.276 -9.134 1.00 97.25 178 PHE A O 1
ATOM 1409 N N . LEU A 1 179 ? 0.179 -5.882 -8.360 1.00 96.81 179 LEU A N 1
ATOM 1410 C CA . LEU A 1 179 ? 0.415 -5.196 -9.637 1.00 96.81 179 LEU A CA 1
ATOM 1411 C C . LEU A 1 179 ? 1.265 -6.040 -10.604 1.00 96.81 179 LEU A C 1
ATOM 1413 O O . LEU A 1 179 ? 1.404 -5.703 -11.775 1.00 96.81 179 LEU A O 1
ATOM 1417 N N . CYS A 1 180 ? 1.844 -7.129 -10.091 1.00 92.38 180 CYS A N 1
ATOM 1418 C CA . CYS A 1 180 ? 2.797 -8.010 -10.760 1.00 92.38 180 CYS A CA 1
ATOM 1419 C C . CYS A 1 180 ? 2.590 -9.489 -10.397 1.00 92.38 180 CYS A C 1
ATOM 1421 O O . CYS A 1 180 ? 3.549 -10.143 -9.975 1.00 92.38 180 CYS A O 1
ATOM 1423 N N . PRO A 1 181 ? 1.370 -10.036 -10.509 1.00 93.81 181 PRO A N 1
ATOM 1424 C CA . PRO A 1 181 ? 1.030 -11.318 -9.895 1.00 93.81 181 PRO A CA 1
ATOM 1425 C C . PRO A 1 181 ? 1.943 -12.458 -10.363 1.00 93.81 181 PRO A C 1
ATOM 1427 O O . PRO A 1 181 ? 2.529 -13.134 -9.527 1.00 93.81 181 PRO A O 1
ATOM 1430 N N . GLU A 1 182 ? 2.186 -12.592 -11.671 1.00 91.81 182 GLU A N 1
ATOM 1431 C CA . GLU A 1 182 ? 3.049 -13.651 -12.223 1.00 91.81 182 GLU A CA 1
ATOM 1432 C C . GLU A 1 182 ? 4.502 -13.564 -11.727 1.00 91.81 182 GLU A C 1
ATOM 1434 O O . GLU A 1 182 ? 5.152 -14.575 -11.460 1.00 91.81 182 GLU A O 1
ATOM 1439 N N . TYR A 1 183 ? 5.040 -12.345 -11.601 1.00 92.25 183 TYR A N 1
ATOM 1440 C CA . TYR A 1 183 ? 6.401 -12.147 -11.105 1.00 92.25 183 TYR A CA 1
ATOM 1441 C C . TYR A 1 183 ? 6.499 -12.509 -9.623 1.00 92.25 183 TYR A C 1
ATOM 1443 O O . TYR A 1 183 ? 7.445 -13.184 -9.215 1.00 92.25 183 TYR A O 1
ATOM 1451 N N . VAL A 1 184 ? 5.537 -12.042 -8.828 1.00 93.50 184 VAL A N 1
ATOM 1452 C CA . VAL A 1 184 ? 5.487 -12.264 -7.381 1.00 93.50 184 VAL A CA 1
ATOM 1453 C C . VAL A 1 184 ? 5.315 -13.749 -7.079 1.00 93.50 184 VAL A C 1
ATOM 1455 O O . VAL A 1 184 ? 6.084 -14.280 -6.280 1.00 93.50 184 VAL A O 1
ATOM 1458 N N . GLU A 1 185 ? 4.385 -14.415 -7.763 1.00 94.56 185 GLU A N 1
ATOM 1459 C CA . GLU A 1 185 ? 4.155 -15.858 -7.677 1.00 94.56 185 GLU A CA 1
ATOM 1460 C C . GLU A 1 185 ? 5.429 -16.638 -7.979 1.00 94.56 185 GLU A C 1
ATOM 1462 O O . GLU A 1 185 ? 5.927 -17.375 -7.131 1.00 94.56 185 GLU A O 1
ATOM 1467 N N . ARG A 1 186 ? 6.032 -16.397 -9.150 1.00 93.50 186 ARG A N 1
ATOM 1468 C CA . ARG A 1 186 ? 7.266 -17.075 -9.553 1.00 93.50 186 ARG A CA 1
ATOM 1469 C C . ARG A 1 186 ? 8.379 -16.879 -8.525 1.00 93.50 186 ARG A C 1
ATOM 1471 O O . ARG A 1 186 ? 9.045 -17.842 -8.150 1.00 93.50 186 ARG A O 1
ATOM 1478 N N . LYS A 1 187 ? 8.590 -15.644 -8.050 1.00 93.88 187 LYS A N 1
ATOM 1479 C CA . LYS A 1 187 ? 9.617 -15.347 -7.038 1.00 93.88 187 LYS A CA 1
ATOM 1480 C C . LYS A 1 187 ? 9.325 -15.987 -5.691 1.00 93.88 187 LYS A C 1
ATOM 1482 O O . LYS A 1 187 ? 10.266 -16.383 -5.003 1.00 93.88 187 LYS A O 1
ATOM 1487 N N . PHE A 1 188 ? 8.058 -16.112 -5.320 1.00 94.56 188 PHE A N 1
ATOM 1488 C CA . PHE A 1 188 ? 7.672 -16.832 -4.120 1.00 94.56 188 PHE A CA 1
ATOM 1489 C C . PHE A 1 188 ? 7.989 -18.324 -4.251 1.00 94.56 188 PHE A C 1
ATOM 1491 O O . PHE A 1 188 ? 8.691 -18.856 -3.395 1.00 94.56 188 PHE A O 1
ATOM 1498 N N . THR A 1 189 ? 7.583 -18.972 -5.344 1.00 93.56 189 THR A N 1
ATOM 1499 C CA . THR A 1 189 ? 7.851 -20.399 -5.587 1.00 93.56 189 THR A CA 1
ATOM 1500 C C . THR A 1 189 ? 9.352 -20.703 -5.662 1.00 93.56 189 THR A C 1
ATOM 1502 O O . THR A 1 189 ? 9.805 -21.686 -5.080 1.00 93.56 189 THR A O 1
ATOM 1505 N N . GLU A 1 190 ? 10.152 -19.837 -6.300 1.00 91.94 190 GLU A N 1
ATOM 1506 C CA . GLU A 1 190 ? 11.623 -19.946 -6.325 1.00 91.94 190 GLU A CA 1
ATOM 1507 C C . GLU A 1 190 ? 12.233 -19.895 -4.911 1.00 91.94 190 GLU A C 1
ATOM 1509 O O . GLU A 1 190 ? 13.178 -20.624 -4.608 1.00 91.94 190 GLU A O 1
ATOM 1514 N N . LYS A 1 191 ? 11.702 -19.028 -4.039 1.00 90.81 191 LYS A N 1
ATOM 1515 C CA . LYS A 1 191 ? 12.228 -18.792 -2.687 1.00 90.81 191 LYS A CA 1
ATOM 1516 C C . LYS A 1 191 ? 11.718 -19.804 -1.657 1.00 90.81 191 LYS A C 1
ATOM 1518 O O . LYS A 1 191 ? 12.425 -20.098 -0.695 1.00 90.81 191 LYS A O 1
ATOM 1523 N N . PHE A 1 192 ? 10.515 -20.336 -1.857 1.00 89.75 192 PHE A N 1
ATOM 1524 C CA . PHE A 1 192 ? 9.827 -21.238 -0.933 1.00 89.75 192 PHE A CA 1
ATOM 1525 C C . PHE A 1 192 ? 9.305 -22.505 -1.642 1.00 89.75 192 PHE A C 1
ATOM 1527 O O . PHE A 1 192 ? 8.110 -22.802 -1.580 1.00 89.75 192 PHE A O 1
ATOM 1534 N N . PRO A 1 193 ? 10.183 -23.324 -2.253 1.00 78.31 193 PRO A N 1
ATOM 1535 C CA . PRO A 1 193 ? 9.786 -24.471 -3.086 1.00 78.31 193 PRO A CA 1
ATOM 1536 C C . PRO A 1 193 ? 9.049 -25.590 -2.326 1.00 78.31 193 PRO A C 1
ATOM 1538 O O . PRO A 1 193 ? 8.509 -26.514 -2.928 1.00 78.31 193 PRO A O 1
ATOM 1541 N N . ASN A 1 194 ? 9.029 -25.535 -0.992 1.00 80.25 194 ASN A N 1
ATOM 1542 C CA . ASN A 1 194 ? 8.407 -26.545 -0.134 1.00 80.25 194 ASN A CA 1
ATOM 1543 C C . ASN A 1 194 ? 7.063 -26.094 0.449 1.00 80.25 194 ASN A C 1
ATOM 1545 O O . ASN A 1 194 ? 6.429 -26.880 1.145 1.00 80.25 194 ASN A O 1
ATOM 1549 N N . HIS A 1 195 ? 6.639 -24.855 0.193 1.00 69.00 195 HIS A N 1
ATOM 1550 C CA . HIS A 1 195 ? 5.419 -24.300 0.776 1.00 69.00 195 HIS A CA 1
ATOM 1551 C C . HIS A 1 195 ? 4.154 -25.011 0.265 1.00 69.00 195 HIS A C 1
ATOM 1553 O O . HIS A 1 195 ? 3.266 -25.322 1.051 1.00 69.00 195 HIS A O 1
ATOM 1559 N N . GLU A 1 196 ? 4.116 -25.378 -1.019 1.00 54.62 196 GLU A N 1
ATOM 1560 C CA . GLU A 1 196 ? 2.970 -26.074 -1.629 1.00 54.62 196 GLU A CA 1
ATOM 1561 C C . GLU A 1 196 ? 2.801 -27.526 -1.152 1.00 54.62 196 GLU A C 1
ATOM 1563 O O . GLU A 1 196 ? 1.704 -28.073 -1.207 1.00 54.62 196 GLU A O 1
ATOM 1568 N N . ARG A 1 197 ? 3.861 -28.158 -0.626 1.00 49.66 197 ARG A N 1
ATOM 1569 C CA . ARG A 1 197 ? 3.821 -29.560 -0.169 1.00 49.66 197 ARG A CA 1
ATOM 1570 C C . ARG A 1 197 ? 3.112 -29.762 1.172 1.00 49.66 197 ARG A C 1
ATOM 1572 O O . ARG A 1 197 ? 2.859 -30.900 1.538 1.00 49.66 197 ARG A O 1
ATOM 1579 N N . ASN A 1 198 ? 2.787 -28.679 1.877 1.00 42.97 198 ASN A N 1
ATOM 1580 C CA . ASN A 1 198 ? 2.083 -28.709 3.162 1.00 42.97 198 ASN A CA 1
ATOM 1581 C C . ASN A 1 198 ? 0.593 -28.330 3.036 1.00 42.97 198 ASN A C 1
ATOM 1583 O O . ASN A 1 198 ? -0.070 -28.117 4.049 1.00 42.97 198 ASN A O 1
ATOM 1587 N N . LEU A 1 199 ? 0.084 -28.200 1.804 1.00 45.56 199 LEU A N 1
ATOM 1588 C CA . LEU A 1 199 ? -1.324 -27.914 1.493 1.00 45.56 199 LEU A CA 1
ATOM 1589 C C . LEU A 1 199 ? -2.064 -29.133 0.899 1.00 45.56 199 LEU A C 1
ATOM 1591 O O . LEU A 1 199 ? -3.214 -28.995 0.481 1.00 45.56 199 LEU A O 1
ATOM 1595 N N . GLN A 1 200 ? -1.416 -30.306 0.865 1.00 33.16 200 GLN A N 1
ATOM 1596 C CA . GLN A 1 200 ? -2.008 -31.621 0.568 1.00 33.16 200 GLN A CA 1
ATOM 1597 C C . GLN A 1 200 ? -2.118 -32.442 1.851 1.00 33.16 200 GLN A C 1
ATOM 1599 O O . GLN A 1 200 ? -3.118 -33.181 1.972 1.00 33.16 200 GLN A O 1
#

Sequence (200 aa):
MKRSKKASANACADPVLPDKCLVDTNVPIIANQASRTPQPGDRPDECVKACINAILHVIDEKRRGLILDANGEILKEYRKNLKSSGQPGVGDHFLKWVLTYQSSLPEHQIVPINKRGDSYEEFPLHEKLKDFDRSDQKFIAVANAYGKKKKAPILQATDSKWWGWKEALSEVGIEVIFLCPEYVERKFTEKFPNHERNLQ

Secondary structure (DSSP, 8-state):
-----------PPPPPPPSSBEE-THHHHHHTTTTSPP-TTPPPHHHHHHHHHHHHHHH-TTT--B-EETTSHHHHHHHHH--SSSS--HHHHHHHHHHHHGGGS-GGGEE---EETTEETTS---GGGTT--TTTHHHHHHHHHS-SSSPPPEEE-S-GGGGGGHHHHHHTT--EEESSHHHHHHHHHHH-TTSGGG--

Radius of gyration: 17.97 Å; chains: 1; bounding box: 37×50×64 Å